Protein AF-0000000079808741 (afdb_homodimer)

InterPro domains:
  IPR001398 Macrophage migration inhibitory factor [PF01187] (2-106)
  IPR001398 Macrophage migration inhibitory factor [PTHR11954] (1-107)
  IPR014347 Tautomerase/MIF superfamily [G3DSA:3.30.429.10] (1-108)
  IPR014347 Tautomerase/MIF superfamily [SSF55331] (1-107)

Structure (mmCIF, N/CA/C/O backbone):
data_AF-0000000079808741-model_v1
#
loop_
_entity.id
_entity.type
_entity.pdbx_description
1 polymer 'D-dopachrome decarboxylase'
#
loop_
_atom_site.group_PDB
_atom_site.id
_atom_site.type_symbol
_atom_site.label_atom_id
_atom_site.label_alt_id
_atom_site.label_comp_id
_atom_site.label_asym_id
_atom_site.label_entity_id
_atom_site.label_seq_id
_atom_site.pdbx_PDB_ins_code
_atom_site.Cartn_x
_atom_site.Cartn_y
_atom_site.Cartn_z
_atom_site.occupancy
_atom_site.B_iso_or_equiv
_atom_site.auth_seq_id
_atom_site.auth_comp_id
_atom_site.auth_asym_id
_atom_site.auth_atom_id
_atom_site.pdbx_PDB_model_num
ATOM 1 N N . MET A 1 1 ? 5.746 8.648 17.047 1 84.19 1 MET A N 1
ATOM 2 C CA . MET A 1 1 ? 6.355 7.723 16.094 1 84.19 1 MET A CA 1
ATOM 3 C C . MET A 1 1 ? 5.441 7.5 14.891 1 84.19 1 MET A C 1
ATOM 5 O O . MET A 1 1 ? 4.625 6.574 14.891 1 84.19 1 MET A O 1
ATOM 9 N N . PRO A 1 2 ? 5.746 8.562 13.938 1 96.75 2 PRO A N 1
ATOM 10 C CA . PRO A 1 2 ? 5.059 8.219 12.688 1 96.75 2 PRO A CA 1
ATOM 11 C C . PRO A 1 2 ? 5.945 7.438 11.719 1 96.75 2 PRO A C 1
ATOM 13 O O . PRO A 1 2 ? 7.137 7.727 11.602 1 96.75 2 PRO A O 1
ATOM 16 N N . LEU A 1 3 ? 5.395 6.352 11.156 1 97.81 3 LEU A N 1
ATOM 17 C CA . LEU A 1 3 ? 6.016 5.59 10.078 1 97.81 3 LEU A CA 1
ATOM 18 C C . LEU A 1 3 ? 5.312 5.844 8.75 1 97.81 3 LEU A C 1
ATOM 20 O O . LEU A 1 3 ? 4.082 5.824 8.68 1 97.81 3 LEU A O 1
ATOM 24 N N . CYS A 1 4 ? 6.129 6.156 7.742 1 98.56 4 CYS A N 1
ATOM 25 C CA . CYS A 1 4 ? 5.527 6.383 6.434 1 98.56 4 CYS A CA 1
ATOM 26 C C . CYS A 1 4 ? 6.277 5.617 5.352 1 98.56 4 CYS A C 1
ATOM 28 O O . CYS A 1 4 ? 7.492 5.758 5.215 1 98.56 4 CYS A O 1
ATOM 30 N N . GLN A 1 5 ? 5.559 4.855 4.652 1 98.69 5 GLN A N 1
ATOM 31 C CA . GLN A 1 5 ? 6.035 4.285 3.398 1 98.69 5 GLN A CA 1
ATOM 32 C C . GLN A 1 5 ? 5.441 5.016 2.197 1 98.69 5 GLN A C 1
ATOM 34 O O . GLN A 1 5 ? 4.219 5.094 2.057 1 98.69 5 GLN A O 1
ATOM 39 N N . LEU A 1 6 ? 6.266 5.531 1.394 1 98.75 6 LEU A N 1
ATOM 40 C CA . LEU A 1 6 ? 5.855 6.215 0.173 1 98.75 6 LEU A CA 1
ATOM 41 C C . LEU A 1 6 ? 6.254 5.414 -1.062 1 98.75 6 LEU A C 1
ATOM 43 O O . LEU A 1 6 ? 7.426 5.406 -1.451 1 98.75 6 LEU A O 1
ATOM 47 N N . TYR A 1 7 ? 5.246 4.809 -1.672 1 98.62 7 TYR A N 1
ATOM 48 C CA . TYR A 1 7 ? 5.43 4.145 -2.957 1 98.62 7 TYR A CA 1
ATOM 49 C C . TYR A 1 7 ? 5.137 5.094 -4.109 1 98.62 7 TYR A C 1
ATOM 51 O O . TYR A 1 7 ? 4.109 5.777 -4.117 1 98.62 7 TYR A O 1
ATOM 59 N N . THR A 1 8 ? 6.043 5.117 -5.07 1 98.69 8 THR A N 1
ATOM 60 C CA . THR A 1 8 ? 5.77 5.953 -6.234 1 98.69 8 THR A CA 1
ATOM 61 C C . THR A 1 8 ? 6.27 5.285 -7.512 1 98.69 8 THR A C 1
ATOM 63 O O . THR A 1 8 ? 7.289 4.594 -7.496 1 98.69 8 THR A O 1
ATOM 66 N N . SER A 1 9 ? 5.559 5.512 -8.594 1 98 9 SER A N 1
ATOM 67 C CA . SER A 1 9 ? 5.961 4.957 -9.875 1 98 9 SER A CA 1
ATOM 68 C C . SER A 1 9 ? 7.078 5.773 -10.508 1 98 9 SER A C 1
ATOM 70 O O . SER A 1 9 ? 7.703 5.34 -11.484 1 98 9 SER A O 1
ATOM 72 N N . ARG A 1 10 ? 7.316 6.91 -9.977 1 97.69 10 ARG A N 1
ATOM 73 C CA . ARG A 1 10 ? 8.469 7.676 -10.438 1 97.69 10 ARG A CA 1
ATOM 74 C C . ARG A 1 10 ? 9.766 6.918 -10.188 1 97.69 10 ARG A C 1
ATOM 76 O O . ARG A 1 10 ? 9.945 6.309 -9.125 1 97.69 10 ARG A O 1
ATOM 83 N N . LYS A 1 11 ? 10.609 7.059 -11.195 1 97.38 11 LYS A N 1
ATOM 84 C CA . LYS A 1 11 ? 11.906 6.414 -11.047 1 97.38 11 LYS A CA 1
ATOM 85 C C . LYS A 1 11 ? 12.789 7.168 -10.062 1 97.38 11 LYS A C 1
ATOM 87 O O . LYS A 1 11 ? 12.602 8.367 -9.844 1 97.38 11 LYS A O 1
ATOM 92 N N . ASP A 1 12 ? 13.711 6.477 -9.492 1 97.44 12 ASP A N 1
ATOM 93 C CA . ASP A 1 12 ? 14.617 7.059 -8.508 1 97.44 12 ASP A CA 1
ATOM 94 C C . ASP A 1 12 ? 15.305 8.305 -9.062 1 97.44 12 ASP A C 1
ATOM 96 O O . ASP A 1 12 ? 15.43 9.312 -8.359 1 97.44 12 ASP A O 1
ATOM 100 N N . ALA A 1 13 ? 15.719 8.211 -10.281 1 97.44 13 ALA A N 1
ATOM 101 C CA . ALA A 1 13 ? 16.469 9.297 -10.914 1 97.44 13 ALA A CA 1
ATOM 102 C C . ALA A 1 13 ? 15.609 10.547 -11.062 1 97.44 13 ALA A C 1
ATOM 104 O O . ALA A 1 13 ? 16.125 11.641 -11.281 1 97.44 13 ALA A O 1
ATOM 105 N N . GLU A 1 14 ? 14.305 10.453 -10.977 1 97.44 14 GLU A N 1
ATOM 106 C CA . GLU A 1 14 ? 13.383 11.57 -11.141 1 97.44 14 GLU A CA 1
ATOM 107 C C . GLU A 1 14 ? 13.133 12.266 -9.805 1 97.44 14 GLU A C 1
ATOM 109 O O . GLU A 1 14 ? 12.516 13.336 -9.766 1 97.44 14 GLU A O 1
ATOM 114 N N . LEU A 1 15 ? 13.539 11.703 -8.742 1 97.81 15 LEU A N 1
ATOM 115 C CA . LEU A 1 15 ? 13.273 12.266 -7.418 1 97.81 15 LEU A CA 1
ATOM 116 C C . LEU A 1 15 ? 14.359 13.266 -7.031 1 97.81 15 LEU A C 1
ATOM 118 O O . LEU A 1 15 ? 15.547 13.039 -7.305 1 97.81 15 LEU A O 1
ATOM 122 N N . LYS A 1 16 ? 13.922 14.281 -6.445 1 97.19 16 LYS A N 1
ATOM 123 C CA . LYS A 1 16 ? 14.875 15.258 -5.922 1 97.19 16 LYS A CA 1
ATOM 124 C C . LYS A 1 16 ? 15.516 14.766 -4.625 1 97.19 16 LYS A C 1
ATOM 126 O O . LYS A 1 16 ? 14.82 14.242 -3.75 1 97.19 16 LYS A O 1
ATOM 131 N N . ASP A 1 17 ? 16.828 14.992 -4.578 1 97.44 17 ASP A N 1
ATOM 132 C CA . ASP A 1 17 ? 17.531 14.617 -3.359 1 97.44 17 ASP A CA 1
ATOM 133 C C . ASP A 1 17 ? 16.906 15.281 -2.135 1 97.44 17 ASP A C 1
ATOM 135 O O . ASP A 1 17 ? 16.547 16.453 -2.176 1 97.44 17 ASP A O 1
ATOM 139 N N . GLY A 1 18 ? 16.766 14.484 -1.037 1 98.19 18 GLY A N 1
ATOM 140 C CA . GLY A 1 18 ? 16.25 15.031 0.207 1 98.19 18 GLY A CA 1
ATOM 141 C C . GLY A 1 18 ? 14.75 14.883 0.344 1 98.19 18 GLY A C 1
ATOM 142 O O . GLY A 1 18 ? 14.164 15.336 1.327 1 98.19 18 GLY A O 1
ATOM 143 N N . ILE A 1 19 ? 14.133 14.234 -0.567 1 98.44 19 ILE A N 1
ATOM 144 C CA . ILE A 1 19 ? 12.688 14.078 -0.537 1 98.44 19 ILE A CA 1
ATOM 145 C C . ILE A 1 19 ? 12.266 13.398 0.762 1 98.44 19 ILE A C 1
ATOM 147 O O . ILE A 1 19 ? 11.234 13.734 1.343 1 98.44 19 ILE A O 1
ATOM 151 N N . GLU A 1 20 ? 13 12.43 1.23 1 98.25 20 GLU A N 1
ATOM 152 C CA . GLU A 1 20 ? 12.664 11.75 2.475 1 98.25 20 GLU A CA 1
ATOM 153 C C . GLU A 1 20 ? 12.57 12.734 3.637 1 98.25 20 GLU A C 1
ATOM 155 O O . GLU A 1 20 ? 11.617 12.688 4.422 1 98.25 20 GLU A O 1
ATOM 160 N N . LYS A 1 21 ? 13.539 13.602 3.656 1 98.5 21 LYS A N 1
ATOM 161 C CA . LYS A 1 21 ? 13.562 14.594 4.723 1 98.5 21 LYS A CA 1
ATOM 162 C C . LYS A 1 21 ? 12.398 15.57 4.586 1 98.5 21 LYS A C 1
ATOM 164 O O . LYS A 1 21 ? 11.719 15.875 5.566 1 98.5 21 LYS A O 1
ATOM 169 N N . ARG A 1 22 ? 12.156 16.016 3.432 1 98.56 22 ARG A N 1
ATOM 170 C CA . ARG A 1 22 ? 11.086 16.984 3.219 1 98.56 22 ARG A CA 1
ATOM 171 C C . ARG A 1 22 ? 9.727 16.359 3.512 1 98.56 22 ARG A C 1
ATOM 173 O O . ARG A 1 22 ? 8.859 17 4.117 1 98.56 22 ARG A O 1
ATOM 180 N N . MET A 1 23 ? 9.578 15.094 3.17 1 98.5 23 MET A N 1
ATOM 181 C CA . MET A 1 23 ? 8.344 14.398 3.514 1 98.5 23 MET A CA 1
ATOM 182 C C . MET A 1 23 ? 8.227 14.211 5.023 1 98.5 23 MET A C 1
ATOM 184 O O . MET A 1 23 ? 7.141 14.352 5.59 1 98.5 23 MET A O 1
ATOM 188 N N . ALA A 1 24 ? 9.328 13.945 5.625 1 98.62 24 ALA A N 1
ATOM 189 C CA . ALA A 1 24 ? 9.312 13.797 7.078 1 98.62 24 ALA A CA 1
ATOM 190 C C . ALA A 1 24 ? 8.922 15.102 7.766 1 98.62 24 ALA A C 1
ATOM 192 O O . ALA A 1 24 ? 8.141 15.102 8.711 1 98.62 24 ALA A O 1
ATOM 193 N N . GLU A 1 25 ? 9.453 16.141 7.293 1 98.56 25 GLU A N 1
ATOM 194 C CA . GLU A 1 25 ? 9.133 17.453 7.848 1 98.56 25 GLU A CA 1
ATOM 195 C C . GLU A 1 25 ? 7.652 17.766 7.684 1 98.56 25 GLU A C 1
ATOM 197 O O . GLU A 1 25 ? 7.023 18.297 8.602 1 98.56 25 GLU A O 1
ATOM 202 N N . THR A 1 26 ? 7.148 17.5 6.508 1 98.38 26 THR A N 1
ATOM 203 C CA . THR A 1 26 ? 5.727 17.703 6.262 1 98.38 26 THR A CA 1
ATOM 204 C C . THR A 1 26 ? 4.887 16.906 7.25 1 98.38 26 THR A C 1
ATOM 206 O O . THR A 1 26 ? 3.971 17.438 7.879 1 98.38 26 THR A O 1
ATOM 209 N N . LEU A 1 27 ? 5.207 15.617 7.43 1 98.56 27 LEU A N 1
ATOM 210 C CA . LEU A 1 27 ? 4.438 14.734 8.297 1 98.56 27 LEU A CA 1
ATOM 211 C C . LEU A 1 27 ? 4.539 15.172 9.75 1 98.56 27 LEU A C 1
ATOM 213 O O . LEU A 1 27 ? 3.549 15.141 10.484 1 98.56 27 LEU A O 1
ATOM 217 N N . ALA A 1 28 ? 5.703 15.57 10.141 1 98.31 28 ALA A N 1
ATOM 218 C CA . ALA A 1 28 ? 5.887 16.062 11.5 1 98.31 28 ALA A CA 1
ATOM 219 C C . ALA A 1 28 ? 4.988 17.266 11.773 1 98.31 28 ALA A C 1
ATOM 221 O O . ALA A 1 28 ? 4.297 17.312 12.797 1 98.31 28 ALA A O 1
ATOM 222 N N . ARG A 1 29 ? 5.004 18.156 10.875 1 98.25 29 ARG A N 1
ATOM 223 C CA . ARG A 1 29 ? 4.195 19.375 11.008 1 98.25 29 ARG A CA 1
ATOM 224 C C . ARG A 1 29 ? 2.709 19.031 11.016 1 98.25 29 ARG A C 1
ATOM 226 O O . ARG A 1 29 ? 1.97 19.5 11.891 1 98.25 29 ARG A O 1
ATOM 233 N N . VAL A 1 30 ? 2.229 18.266 10.109 1 98 30 VAL A N 1
ATOM 234 C CA . VAL A 1 30 ? 0.814 17.969 9.891 1 98 30 VAL A CA 1
ATOM 235 C C . VAL A 1 30 ? 0.264 17.172 11.07 1 98 30 VAL A C 1
ATOM 237 O O . VAL A 1 30 ? -0.85 17.422 11.539 1 98 30 VAL A O 1
ATOM 240 N N . LEU A 1 31 ? 1.067 16.25 11.602 1 97.56 31 LEU A N 1
ATOM 241 C CA . LEU A 1 31 ? 0.591 15.344 12.641 1 97.56 31 LEU A CA 1
ATOM 242 C C . LEU A 1 31 ? 0.895 15.906 14.031 1 97.56 31 LEU A C 1
ATOM 244 O O . LEU A 1 31 ? 0.456 15.344 15.039 1 97.56 31 LEU A O 1
ATOM 248 N N . GLY A 1 32 ? 1.696 16.922 14.016 1 97.12 32 GLY A N 1
ATOM 249 C CA . GLY A 1 32 ? 2.07 17.5 15.297 1 97.12 32 GLY A CA 1
ATOM 250 C C . GLY A 1 32 ? 3.018 16.609 16.094 1 97.12 32 GLY A C 1
ATOM 251 O O . GLY A 1 32 ? 2.83 16.422 17.297 1 97.12 32 GLY A O 1
ATOM 252 N N . LYS A 1 33 ? 3.918 15.977 15.445 1 96.5 33 LYS A N 1
ATOM 253 C CA . LYS A 1 33 ? 4.902 15.102 16.078 1 96.5 33 LYS A CA 1
ATOM 254 C C . LYS A 1 33 ? 6.32 15.633 15.883 1 96.5 33 LYS A C 1
ATOM 256 O O . LYS A 1 33 ? 6.59 16.328 14.906 1 96.5 33 LYS A O 1
ATOM 261 N N . PRO A 1 34 ? 7.27 15.312 16.859 1 97.19 34 PRO A N 1
ATOM 262 C CA . PRO A 1 34 ? 8.664 15.719 16.656 1 97.19 34 PRO A CA 1
ATOM 263 C C . PRO A 1 34 ? 9.289 15.078 15.422 1 97.19 34 PRO A C 1
ATOM 265 O O . PRO A 1 34 ? 9.062 13.891 15.156 1 97.19 34 PRO A O 1
ATOM 268 N N . LEU A 1 35 ? 10.055 15.891 14.688 1 98.31 35 LEU A N 1
ATOM 269 C CA . LEU A 1 35 ? 10.695 15.422 13.461 1 98.31 35 LEU A CA 1
ATOM 270 C C . LEU A 1 35 ? 11.586 14.211 13.75 1 98.31 35 LEU A C 1
ATOM 272 O O . LEU A 1 35 ? 11.648 13.281 12.945 1 98.31 35 LEU A O 1
ATOM 276 N N . GLU A 1 36 ? 12.109 14.156 14.945 1 97.62 36 GLU A N 1
ATOM 277 C CA . GLU A 1 36 ? 13.07 13.117 15.297 1 97.62 36 GLU A CA 1
ATOM 278 C C . GLU A 1 36 ? 12.383 11.766 15.461 1 97.62 36 GLU A C 1
ATOM 280 O O . GLU A 1 36 ? 13.047 10.727 15.492 1 97.62 36 GLU A O 1
ATOM 285 N N . ARG A 1 37 ? 11.117 11.758 15.531 1 96.06 37 ARG A N 1
ATOM 286 C CA . ARG A 1 37 ? 10.383 10.523 15.766 1 96.06 37 ARG A CA 1
ATOM 287 C C . ARG A 1 37 ? 9.781 9.984 14.469 1 96.06 37 ARG A C 1
ATOM 289 O O . ARG A 1 37 ? 9.164 8.922 14.453 1 96.06 37 ARG A O 1
ATOM 296 N N . VAL A 1 38 ? 9.984 10.719 13.367 1 98.06 38 VAL A N 1
ATOM 297 C CA . VAL A 1 38 ? 9.359 10.352 12.109 1 98.06 38 VAL A CA 1
ATOM 298 C C . VAL A 1 38 ? 10.312 9.469 11.297 1 98.06 38 VAL A C 1
ATOM 300 O O . VAL A 1 38 ? 11.5 9.773 11.18 1 98.06 38 VAL A O 1
ATOM 303 N N . THR A 1 39 ? 9.844 8.398 10.812 1 98.38 39 THR A N 1
ATOM 304 C CA . THR A 1 39 ? 10.562 7.547 9.875 1 98.38 39 THR A CA 1
ATOM 305 C C . THR A 1 39 ? 9.859 7.52 8.516 1 98.38 39 THR A C 1
ATOM 307 O O . THR A 1 39 ? 8.648 7.289 8.445 1 98.38 39 THR A O 1
ATOM 310 N N . VAL A 1 40 ? 10.641 7.793 7.418 1 98.62 40 VAL A N 1
ATOM 311 C CA . VAL A 1 40 ? 10.086 7.773 6.07 1 98.62 40 VAL A CA 1
ATOM 312 C C . VAL A 1 40 ? 10.898 6.832 5.184 1 98.62 40 VAL A C 1
ATOM 314 O O . VAL A 1 40 ? 12.125 6.93 5.133 1 98.62 40 VAL A O 1
ATOM 317 N N . ALA A 1 41 ? 10.258 5.91 4.582 1 98.5 41 ALA A N 1
ATOM 318 C CA . ALA A 1 41 ? 10.836 5.062 3.539 1 98.5 41 ALA A CA 1
ATOM 319 C C . ALA A 1 41 ? 10.242 5.398 2.172 1 98.5 41 ALA A C 1
ATOM 321 O O . ALA A 1 41 ? 9.031 5.324 1.979 1 98.5 41 ALA A O 1
ATOM 322 N N . VAL A 1 42 ? 11.094 5.789 1.266 1 98.44 42 VAL A N 1
ATOM 323 C CA . VAL A 1 42 ? 10.656 6.082 -0.096 1 98.44 42 VAL A CA 1
ATOM 324 C C . VAL A 1 42 ? 11.016 4.918 -1.015 1 98.44 42 VAL A C 1
ATOM 326 O O . VAL A 1 42 ? 12.156 4.438 -1.008 1 98.44 42 VAL A O 1
ATOM 329 N N . LEU A 1 43 ? 10.023 4.41 -1.757 1 98.31 43 LEU A N 1
ATOM 330 C CA . LEU A 1 43 ? 10.18 3.287 -2.672 1 98.31 43 LEU A CA 1
ATOM 331 C C . LEU A 1 43 ? 9.859 3.703 -4.105 1 98.31 43 LEU A C 1
ATOM 333 O O . LEU A 1 43 ? 8.742 3.51 -4.578 1 98.31 43 LEU A O 1
ATOM 337 N N . PRO A 1 44 ? 10.852 4.184 -4.828 1 97.75 44 PRO A N 1
ATOM 338 C CA . PRO A 1 44 ? 10.625 4.633 -6.203 1 97.75 44 PRO A CA 1
ATOM 339 C C . PRO A 1 44 ? 10.539 3.473 -7.195 1 97.75 44 PRO A C 1
ATOM 341 O O . PRO A 1 44 ? 10.898 2.342 -6.863 1 97.75 44 PRO A O 1
ATOM 344 N N . GLY A 1 45 ? 10.016 3.699 -8.305 1 96.31 45 GLY A N 1
ATOM 345 C CA . GLY A 1 45 ? 9.961 2.725 -9.383 1 96.31 45 GLY A CA 1
ATOM 346 C C . GLY A 1 45 ? 8.961 1.614 -9.133 1 96.31 45 GLY A C 1
ATOM 347 O O . GLY A 1 45 ? 8.969 0.595 -9.82 1 96.31 45 GLY A O 1
ATOM 348 N N . THR A 1 46 ? 8.203 1.825 -8.156 1 96.94 46 THR A N 1
ATOM 349 C CA . THR A 1 46 ? 7.145 0.862 -7.883 1 96.94 46 THR A CA 1
ATOM 350 C C . THR A 1 46 ? 6.137 0.826 -9.031 1 96.94 46 THR A C 1
ATOM 352 O O . THR A 1 46 ? 5.754 1.871 -9.562 1 96.94 46 THR A O 1
ATOM 355 N N . ARG A 1 47 ? 5.734 -0.348 -9.492 1 97.25 47 ARG A N 1
ATOM 356 C CA . ARG A 1 47 ? 4.66 -0.461 -10.469 1 97.25 47 ARG A CA 1
ATOM 357 C C . ARG A 1 47 ? 3.299 -0.238 -9.82 1 97.25 47 ARG A C 1
ATOM 359 O O . ARG A 1 47 ? 2.877 -1.021 -8.969 1 97.25 47 ARG A O 1
ATOM 366 N N . LEU A 1 48 ? 2.66 0.798 -10.312 1 98.06 48 LEU A N 1
ATOM 367 C CA . LEU A 1 48 ? 1.42 1.197 -9.656 1 98.06 48 LEU A CA 1
ATOM 368 C C . LEU A 1 48 ? 0.283 1.312 -10.664 1 98.06 48 LEU A C 1
ATOM 370 O O . LEU A 1 48 ? 0.48 1.814 -11.773 1 98.06 48 LEU A O 1
ATOM 374 N N . PHE A 1 49 ? -0.834 0.807 -10.258 1 98.44 49 PHE A N 1
ATOM 375 C CA . PHE A 1 49 ? -2.102 1.02 -10.945 1 98.44 49 PHE A CA 1
ATOM 376 C C . PHE A 1 49 ? -3.076 1.788 -10.062 1 98.44 49 PHE A C 1
ATOM 378 O O . PHE A 1 49 ? -3.291 1.424 -8.906 1 98.44 49 PHE A O 1
ATOM 385 N N . ARG A 1 50 ? -3.615 2.793 -10.609 1 97.06 50 ARG A N 1
ATOM 386 C CA . ARG A 1 50 ? -4.57 3.613 -9.875 1 97.06 50 ARG A CA 1
ATOM 387 C C . ARG A 1 50 ? -5.512 4.348 -10.828 1 97.06 50 ARG A C 1
ATOM 389 O O . ARG A 1 50 ? -5.086 4.824 -11.883 1 97.06 50 ARG A O 1
ATOM 396 N N . LEU A 1 51 ? -6.703 4.484 -10.289 1 95.38 51 LEU A N 1
ATOM 397 C CA . LEU A 1 51 ? -7.723 5.234 -11.023 1 95.38 51 LEU A CA 1
ATOM 398 C C . LEU A 1 51 ? -7.816 4.758 -12.469 1 95.38 51 LEU A C 1
ATOM 400 O O . LEU A 1 51 ? -7.867 5.57 -13.391 1 95.38 51 LEU A O 1
ATOM 404 N N . GLY A 1 52 ? -7.703 3.475 -12.641 1 96 52 GLY A N 1
ATOM 405 C CA . GLY A 1 52 ? -7.965 2.842 -13.922 1 96 52 GLY A CA 1
ATOM 406 C C . GLY A 1 52 ? -6.797 2.938 -14.891 1 96 52 GLY A C 1
ATOM 407 O O . GLY A 1 52 ? -6.945 2.68 -16.078 1 96 52 GLY A O 1
ATOM 408 N N . SER A 1 53 ? -5.645 3.357 -14.414 1 96.88 53 SER A N 1
ATOM 409 C CA . SER A 1 53 ? -4.551 3.543 -15.359 1 96.88 53 SER A CA 1
ATOM 410 C C . SER A 1 53 ? -3.197 3.322 -14.695 1 96.88 53 SER A C 1
ATOM 412 O O . SER A 1 53 ? -3.111 3.209 -13.477 1 96.88 53 SER A O 1
ATOM 414 N N . LEU A 1 54 ? -2.215 3.287 -15.602 1 96.75 54 LEU A N 1
ATOM 415 C CA . LEU A 1 54 ? -0.833 3.094 -15.172 1 96.75 54 LEU A CA 1
ATOM 416 C C . LEU A 1 54 ? -0.067 4.414 -15.203 1 96.75 54 LEU A C 1
ATOM 418 O O . LEU A 1 54 ? 1.162 4.422 -15.102 1 96.75 54 LEU A O 1
ATOM 422 N N . ALA A 1 55 ? -0.805 5.551 -15.312 1 97.06 55 ALA A N 1
ATOM 423 C CA . ALA A 1 55 ? -0.164 6.863 -15.25 1 97.06 55 ALA A CA 1
ATOM 424 C C . ALA A 1 55 ? 0.562 7.059 -13.922 1 97.06 55 ALA A C 1
ATOM 426 O O . ALA A 1 55 ? 0.257 6.387 -12.938 1 97.06 55 ALA A O 1
ATOM 427 N N . PRO A 1 56 ? 1.531 7.926 -13.844 1 97.69 56 PRO A N 1
ATOM 428 C CA . PRO A 1 56 ? 2.285 8.141 -12.602 1 97.69 56 PRO A CA 1
ATOM 429 C C . PRO A 1 56 ? 1.38 8.352 -11.391 1 97.69 56 PRO A C 1
ATOM 431 O O . PRO A 1 56 ? 0.37 9.055 -11.484 1 97.69 56 PRO A O 1
ATOM 434 N N . SER A 1 57 ? 1.758 7.707 -10.352 1 98.38 57 SER A N 1
ATOM 435 C CA . SER A 1 57 ? 0.95 7.766 -9.141 1 98.38 57 SER A CA 1
ATOM 436 C C . SER A 1 57 ? 1.78 7.43 -7.906 1 98.38 57 SER A C 1
ATOM 438 O O . SER A 1 57 ? 2.965 7.109 -8.016 1 98.38 57 SER A O 1
ATOM 440 N N . ALA A 1 58 ? 1.101 7.637 -6.727 1 98.56 58 ALA A N 1
ATOM 441 C CA . ALA A 1 58 ? 1.765 7.352 -5.457 1 98.56 58 ALA A CA 1
ATOM 442 C C . ALA A 1 58 ? 0.785 6.762 -4.445 1 98.56 58 ALA A C 1
ATOM 444 O O . ALA A 1 58 ? -0.405 7.086 -4.461 1 98.56 58 ALA A O 1
ATOM 445 N N . LEU A 1 59 ? 1.275 5.879 -3.635 1 98.69 59 LEU A N 1
ATOM 446 C CA . LEU A 1 59 ? 0.602 5.332 -2.461 1 98.69 59 LEU A CA 1
ATOM 447 C C . LEU A 1 59 ? 1.398 5.621 -1.192 1 98.69 59 LEU A C 1
ATOM 449 O O . LEU A 1 59 ? 2.59 5.316 -1.12 1 98.69 59 LEU A O 1
ATOM 453 N N . LEU A 1 60 ? 0.756 6.27 -0.275 1 98.69 60 LEU A N 1
ATOM 454 C CA . LEU A 1 60 ? 1.354 6.461 1.041 1 98.69 60 LEU A CA 1
ATOM 455 C C . LEU A 1 60 ? 0.644 5.617 2.092 1 98.69 60 LEU A C 1
ATOM 457 O O . LEU A 1 60 ? -0.587 5.609 2.162 1 98.69 60 LEU A O 1
ATOM 461 N N . VAL A 1 61 ? 1.4 4.938 2.85 1 98.56 61 VAL A N 1
ATOM 462 C CA . VAL A 1 61 ? 0.912 4.281 4.059 1 98.56 61 VAL A CA 1
ATOM 463 C C . VAL A 1 61 ? 1.517 4.949 5.289 1 98.56 61 VAL A C 1
ATOM 465 O O . VAL A 1 61 ? 2.73 4.895 5.5 1 98.56 61 VAL A O 1
ATOM 468 N N . ILE A 1 62 ? 0.675 5.555 6.09 1 98.44 62 ILE A N 1
ATOM 469 C CA . ILE A 1 62 ? 1.133 6.316 7.246 1 98.44 62 ILE A CA 1
ATOM 470 C C . ILE A 1 62 ? 0.579 5.695 8.531 1 98.44 62 ILE A C 1
ATOM 472 O O . ILE A 1 62 ? -0.638 5.629 8.719 1 98.44 62 ILE A O 1
ATOM 476 N N . ALA A 1 63 ? 1.466 5.27 9.352 1 97.69 63 ALA A N 1
ATOM 477 C CA . ALA A 1 63 ? 1.104 4.648 10.625 1 97.69 63 ALA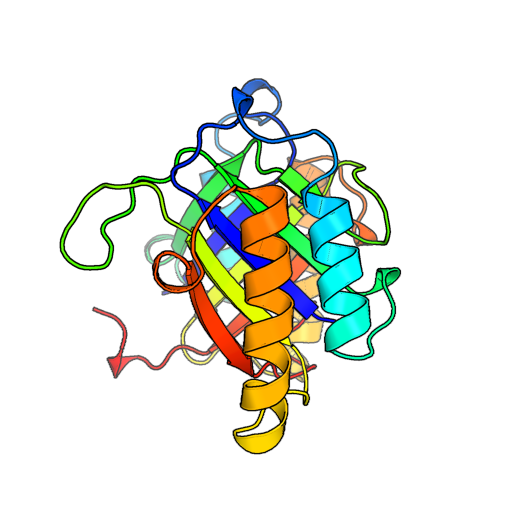 A CA 1
ATOM 478 C C . ALA A 1 63 ? 1.589 5.484 11.805 1 97.69 63 ALA A C 1
ATOM 480 O O . ALA A 1 63 ? 2.721 5.973 11.805 1 97.69 63 ALA A O 1
ATOM 481 N N . SER A 1 64 ? 0.76 5.668 12.75 1 96.12 64 SER A N 1
ATOM 482 C CA . SER A 1 64 ? 1.114 6.449 13.93 1 96.12 64 SER A CA 1
ATOM 483 C C . SER A 1 64 ? 0.233 6.082 15.117 1 96.12 64 SER A C 1
ATOM 485 O O . SER A 1 64 ? -0.788 5.41 14.961 1 96.12 64 SER A O 1
ATOM 487 N N . ILE A 1 65 ? 0.675 6.512 16.234 1 95.06 65 ILE A N 1
ATOM 488 C CA . ILE A 1 65 ? -0.043 6.207 17.469 1 95.06 65 ILE A CA 1
ATOM 489 C C . ILE A 1 65 ? -0.954 7.375 17.828 1 95.06 65 ILE A C 1
ATOM 491 O O . ILE A 1 65 ? -0.481 8.492 18.062 1 95.06 65 ILE A O 1
ATOM 495 N N . LYS A 1 66 ? -2.23 7.125 17.922 1 92.25 66 LYS A N 1
ATOM 496 C CA . LYS A 1 66 ? -3.273 7.949 18.516 1 92.25 66 LYS A CA 1
ATOM 497 C C . LYS A 1 66 ? -3.357 9.312 17.844 1 92.25 66 LYS A C 1
ATOM 499 O O . LYS A 1 66 ? -3.518 10.336 18.516 1 92.25 66 LYS A O 1
ATOM 504 N N . VAL A 1 67 ? -3.258 9.367 16.578 1 94.38 67 VAL A N 1
ATOM 505 C CA . VAL A 1 67 ? -3.34 10.688 15.961 1 94.38 67 VAL A CA 1
ATOM 506 C C . VAL A 1 67 ? -4.375 10.672 14.836 1 94.38 67 VAL A C 1
ATOM 508 O O . VAL A 1 67 ? -4.699 11.719 14.266 1 94.38 67 VAL A O 1
ATOM 511 N N . PHE A 1 68 ? -4.926 9.555 14.477 1 96.62 68 PHE A N 1
ATOM 512 C CA . PHE A 1 68 ? -5.832 9.5 13.336 1 96.62 68 PHE A CA 1
ATOM 513 C C . PHE A 1 68 ? -7.273 9.344 13.789 1 96.62 68 PHE A C 1
ATOM 515 O O . PHE A 1 68 ? -7.555 8.594 14.727 1 96.62 68 PHE A O 1
ATOM 522 N N . ASP A 1 69 ? -8.086 10.008 13.266 1 95.88 69 ASP A N 1
ATOM 523 C CA . ASP A 1 69 ? -9.531 9.867 13.328 1 95.88 69 ASP A CA 1
ATOM 524 C C . ASP A 1 69 ? -10.211 10.586 12.164 1 95.88 69 ASP A C 1
ATOM 526 O O . ASP A 1 69 ? -9.539 11.211 11.344 1 95.88 69 ASP A O 1
ATOM 530 N N . ALA A 1 70 ? -11.523 10.469 12.07 1 94.5 70 ALA A N 1
ATOM 531 C CA . ALA A 1 70 ? -12.25 10.977 10.906 1 94.5 70 ALA A CA 1
ATOM 532 C C . ALA A 1 70 ? -12.023 12.477 10.727 1 94.5 70 ALA A C 1
ATOM 534 O O . ALA A 1 70 ? -11.742 12.938 9.625 1 94.5 70 ALA A O 1
ATOM 535 N N . GLN A 1 71 ? -12.188 13.195 11.812 1 96 71 GLN A N 1
ATOM 536 C CA . GLN A 1 71 ? -12.086 14.648 11.758 1 96 71 GLN A CA 1
ATOM 537 C C . GLN A 1 71 ? -10.664 15.094 11.422 1 96 71 GLN A C 1
ATOM 539 O O . GLN A 1 71 ? -10.461 15.867 10.484 1 96 71 GLN A O 1
ATOM 544 N N . ARG A 1 72 ? -9.703 14.617 12.078 1 96.62 72 ARG A N 1
ATOM 545 C CA . ARG A 1 72 ? -8.32 15.031 11.875 1 96.62 72 ARG A CA 1
ATOM 546 C C . ARG A 1 72 ? -7.809 14.57 10.516 1 96.62 72 ARG A C 1
ATOM 548 O O . ARG A 1 72 ? -7.117 15.32 9.82 1 96.62 72 ARG A O 1
ATOM 555 N N . ASN A 1 73 ? -8.117 13.391 10.117 1 96 73 ASN A N 1
ATOM 556 C CA . ASN A 1 73 ? -7.66 12.859 8.836 1 96 73 ASN A CA 1
ATOM 557 C C . ASN A 1 73 ? -8.094 13.742 7.672 1 96 73 ASN A C 1
ATOM 559 O O . ASN A 1 73 ? -7.336 13.938 6.715 1 96 73 ASN A O 1
ATOM 563 N N . ALA A 1 74 ? -9.281 14.273 7.793 1 95.69 74 ALA A N 1
ATOM 564 C CA . ALA A 1 74 ? -9.812 15.133 6.742 1 95.69 74 ALA A CA 1
ATOM 565 C C . ALA A 1 74 ? -8.977 16.406 6.602 1 95.69 74 ALA A C 1
ATOM 567 O O . ALA A 1 74 ? -8.945 17.016 5.531 1 95.69 74 ALA A O 1
ATOM 568 N N . THR A 1 75 ? -8.32 16.75 7.652 1 96.44 75 THR A N 1
ATOM 569 C CA . THR A 1 75 ? -7.469 17.938 7.609 1 96.44 75 THR A CA 1
ATOM 570 C C . THR A 1 75 ? -6.055 17.578 7.156 1 96.44 75 THR A C 1
ATOM 572 O O . THR A 1 75 ? -5.355 18.391 6.562 1 96.44 75 THR A O 1
ATOM 575 N N . TYR A 1 76 ? -5.613 16.375 7.434 1 98.06 76 TYR A N 1
ATOM 576 C CA . TYR A 1 76 ? -4.266 15.93 7.086 1 98.06 76 TYR A CA 1
ATOM 577 C C . TYR A 1 76 ? -4.133 15.727 5.582 1 98.06 76 TYR A C 1
ATOM 579 O O . TYR A 1 76 ? -3.131 16.125 4.98 1 98.06 76 TYR A O 1
ATOM 587 N N . THR A 1 77 ? -5.125 15.141 5.008 1 97.56 77 THR A N 1
ATOM 588 C CA . THR A 1 77 ? -5.074 14.602 3.654 1 97.56 77 THR A CA 1
ATOM 589 C C . THR A 1 77 ? -4.723 15.695 2.652 1 97.56 77 THR A C 1
ATOM 591 O O . THR A 1 77 ? -3.77 15.562 1.884 1 97.56 77 THR A O 1
ATOM 594 N N . PRO A 1 78 ? -5.469 16.859 2.689 1 97.56 78 PRO A N 1
ATOM 595 C CA . PRO A 1 78 ? -5.129 17.891 1.701 1 97.56 78 PRO A CA 1
ATOM 596 C C . PRO A 1 78 ? -3.689 18.375 1.835 1 97.56 78 PRO A C 1
ATOM 598 O O . PRO A 1 78 ? -3.02 18.625 0.827 1 97.56 78 PRO A O 1
ATOM 601 N N . ALA A 1 79 ? -3.223 18.516 3.008 1 97.69 79 ALA A N 1
ATOM 602 C CA . ALA A 1 79 ? -1.87 19.031 3.232 1 97.69 79 ALA A CA 1
ATOM 603 C C . ALA A 1 79 ? -0.824 18.031 2.732 1 97.69 79 ALA A C 1
ATOM 605 O O . ALA A 1 79 ? 0.169 18.422 2.115 1 97.69 79 ALA A O 1
ATOM 606 N N . ILE A 1 80 ? -1.049 16.766 2.984 1 98.25 80 ILE A N 1
ATOM 607 C CA . ILE A 1 80 ? -0.106 15.742 2.564 1 98.25 80 ILE A CA 1
ATOM 608 C C . ILE A 1 80 ? -0.132 15.609 1.044 1 98.25 80 ILE A C 1
ATOM 610 O O . ILE A 1 80 ? 0.918 15.5 0.406 1 98.25 80 ILE A O 1
ATOM 614 N N . LYS A 1 81 ? -1.281 15.664 0.475 1 98 81 LYS A N 1
ATOM 615 C CA . LYS A 1 81 ? -1.382 15.562 -0.978 1 98 81 LYS A CA 1
ATOM 616 C C . LYS A 1 81 ? -0.72 16.75 -1.661 1 98 81 LYS A C 1
ATOM 618 O O . LYS A 1 81 ? -0.13 16.609 -2.734 1 98 81 LYS A O 1
ATOM 623 N N . GLU A 1 82 ? -0.864 17.875 -1.062 1 98.06 82 GLU A N 1
ATOM 624 C CA . GLU A 1 82 ? -0.16 19.047 -1.59 1 98.06 82 GLU A CA 1
ATOM 625 C C . GLU A 1 82 ? 1.35 18.828 -1.593 1 98.06 82 GLU A C 1
ATOM 627 O O . GLU A 1 82 ? 2.031 19.172 -2.559 1 98.06 82 GLU A O 1
ATOM 632 N N . ALA A 1 83 ? 1.854 18.297 -0.536 1 98 83 ALA A N 1
ATOM 633 C CA . ALA A 1 83 ? 3.285 18.016 -0.452 1 98 83 ALA A CA 1
ATOM 634 C C . ALA A 1 83 ? 3.707 17.016 -1.521 1 98 83 ALA A C 1
ATOM 636 O O . ALA A 1 83 ? 4.746 17.188 -2.166 1 98 83 ALA A O 1
ATOM 637 N N . VAL A 1 84 ? 2.945 15.953 -1.696 1 97.81 84 VAL A N 1
ATOM 638 C CA . VAL A 1 84 ? 3.248 14.938 -2.695 1 97.81 84 VAL A CA 1
ATOM 639 C C . VAL A 1 84 ? 3.24 15.562 -4.09 1 97.81 84 VAL A C 1
ATOM 641 O O . VAL A 1 84 ? 4.098 15.258 -4.918 1 97.81 84 VAL A O 1
ATOM 644 N N . GLN A 1 85 ? 2.266 16.422 -4.336 1 97.88 85 GLN A N 1
ATOM 645 C CA . GLN A 1 85 ? 2.209 17.109 -5.613 1 97.88 85 GLN A CA 1
ATOM 646 C C . GLN A 1 85 ? 3.48 17.922 -5.855 1 97.88 85 GLN A C 1
ATOM 648 O O . GLN A 1 85 ? 4.047 17.891 -6.949 1 97.88 85 GLN A O 1
ATOM 653 N N . LYS A 1 86 ? 3.848 18.625 -4.867 1 97.56 86 LYS A N 1
ATOM 654 C CA . LYS A 1 86 ? 5.047 19.453 -4.965 1 97.56 86 LYS A CA 1
ATOM 655 C C . LYS A 1 86 ? 6.285 18.594 -5.211 1 97.56 86 LYS A C 1
ATOM 657 O O . LYS A 1 86 ? 7.129 18.938 -6.043 1 97.56 86 LYS A O 1
ATOM 662 N N . GLU A 1 87 ? 6.387 17.469 -4.543 1 97.94 87 GLU A N 1
ATOM 663 C CA . GLU A 1 87 ? 7.602 16.656 -4.566 1 97.94 87 GLU A CA 1
ATOM 664 C C . GLU A 1 87 ? 7.645 15.766 -5.805 1 97.94 87 GLU A C 1
ATOM 666 O O . GLU A 1 87 ? 8.719 15.492 -6.34 1 97.94 87 GLU A O 1
ATOM 671 N N . LEU A 1 88 ? 6.473 15.32 -6.246 1 97.94 88 LEU A N 1
ATOM 672 C CA . LEU A 1 88 ? 6.445 14.281 -7.27 1 97.94 88 LEU A CA 1
ATOM 673 C C . LEU A 1 88 ? 5.742 14.781 -8.523 1 97.94 88 LEU A C 1
ATOM 675 O O . LEU A 1 88 ? 5.664 14.055 -9.523 1 97.94 88 LEU A O 1
ATOM 679 N N . ASP A 1 89 ? 5.227 15.977 -8.484 1 96.94 89 ASP A N 1
ATOM 680 C CA . ASP A 1 89 ? 4.504 16.547 -9.609 1 96.94 89 ASP A CA 1
ATOM 681 C C . ASP A 1 89 ? 3.352 15.648 -10.047 1 96.94 89 ASP A C 1
ATOM 683 O O . ASP A 1 89 ? 3.246 15.289 -11.219 1 96.94 89 ASP A O 1
ATOM 687 N N . LEU A 1 90 ? 2.5 15.289 -9.109 1 96.38 90 LEU A N 1
ATOM 688 C CA . LEU A 1 90 ? 1.312 14.469 -9.312 1 96.38 90 LEU A CA 1
ATOM 689 C C . LEU A 1 90 ? 0.057 15.211 -8.859 1 96.38 90 LEU A C 1
ATOM 691 O O . LEU A 1 90 ? 0.061 15.859 -7.809 1 96.38 90 LEU A O 1
ATOM 695 N N . PRO A 1 91 ? -0.932 15.141 -9.711 1 95.81 91 PRO A N 1
ATOM 696 C CA . PRO A 1 91 ? -2.186 15.656 -9.148 1 95.81 91 PRO A CA 1
ATOM 697 C C . PRO A 1 91 ? -2.652 14.867 -7.93 1 95.81 91 PRO A C 1
ATOM 699 O O . PRO A 1 91 ? -2.289 13.695 -7.77 1 95.81 91 PRO A O 1
ATOM 702 N N . GLY A 1 92 ? -3.49 15.492 -7.074 1 95.81 92 GLY A N 1
ATOM 703 C CA . GLY A 1 92 ? -3.938 14.898 -5.828 1 95.81 92 GLY A CA 1
ATOM 704 C C . GLY A 1 92 ? -4.66 13.578 -6.023 1 95.81 92 GLY A C 1
ATOM 705 O O . GLY A 1 92 ? -4.555 12.672 -5.191 1 95.81 92 GLY A O 1
ATOM 706 N N . GLU A 1 93 ? -5.328 13.461 -7.141 1 95.62 93 GLU A N 1
ATOM 707 C CA . GLU A 1 93 ? -6.133 12.266 -7.379 1 95.62 93 GLU A CA 1
A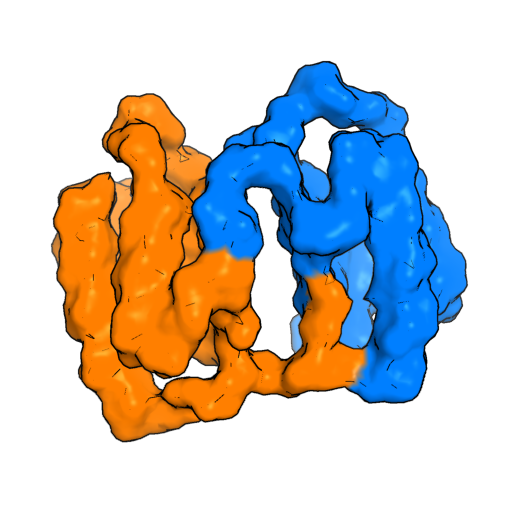TOM 708 C C . GLU A 1 93 ? -5.254 11.062 -7.688 1 95.62 93 GLU A C 1
ATOM 710 O O . GLU A 1 93 ? -5.703 9.914 -7.59 1 95.62 93 GLU A O 1
ATOM 715 N N . ARG A 1 94 ? -4.023 11.312 -8.062 1 97.12 94 ARG A N 1
ATOM 716 C CA . ARG A 1 94 ? -3.098 10.234 -8.391 1 97.12 94 ARG A CA 1
ATOM 717 C C . ARG A 1 94 ? -2.33 9.781 -7.156 1 97.12 94 ARG A C 1
ATOM 719 O O . ARG A 1 94 ? -1.447 8.922 -7.246 1 97.12 94 ARG A O 1
ATOM 726 N N . CYS A 1 95 ? -2.689 10.312 -6.035 1 98.06 95 CYS A N 1
ATOM 727 C CA . CYS A 1 95 ? -2.119 9.922 -4.754 1 98.06 95 CYS A CA 1
ATOM 728 C C . CYS A 1 95 ? -3.189 9.344 -3.832 1 98.06 95 CYS A C 1
ATOM 730 O O . CYS A 1 95 ? -4.25 9.945 -3.658 1 98.06 95 CYS A O 1
ATOM 732 N N . VAL A 1 96 ? -2.887 8.195 -3.314 1 98.06 96 VAL A N 1
ATOM 733 C CA . VAL A 1 96 ? -3.754 7.609 -2.297 1 98.06 96 VAL A CA 1
ATOM 734 C C . VAL A 1 96 ? -2.99 7.473 -0.982 1 98.06 96 VAL A C 1
ATOM 736 O O . VAL A 1 96 ? -1.803 7.141 -0.978 1 98.06 96 VAL A O 1
ATOM 739 N N . ILE A 1 97 ? -3.744 7.746 0.093 1 98.25 97 ILE A N 1
ATOM 740 C CA . ILE A 1 97 ? -3.133 7.695 1.417 1 98.25 97 ILE A CA 1
ATOM 741 C C . ILE A 1 97 ? -3.918 6.738 2.311 1 98.25 97 ILE A C 1
ATOM 743 O O . ILE A 1 97 ? -5.141 6.844 2.422 1 98.25 97 ILE A O 1
ATOM 747 N N . GLN A 1 98 ? -3.227 5.844 2.902 1 98.19 98 GLN A N 1
ATOM 748 C CA . GLN A 1 98 ? -3.777 5 3.957 1 98.19 98 GLN A CA 1
ATOM 749 C C . GLN A 1 98 ? -3.24 5.406 5.324 1 98.19 98 GLN A C 1
ATOM 751 O O . GLN A 1 98 ? -2.025 5.484 5.523 1 98.19 98 GLN A O 1
ATOM 756 N N . TYR A 1 99 ? -4.215 5.66 6.266 1 98 99 TYR A N 1
ATOM 757 C CA . TYR A 1 99 ? -3.852 5.91 7.656 1 98 99 TYR A CA 1
ATOM 758 C C . TYR A 1 99 ? -4.004 4.645 8.492 1 98 99 TYR A C 1
ATOM 760 O O . TYR A 1 99 ? -5.027 3.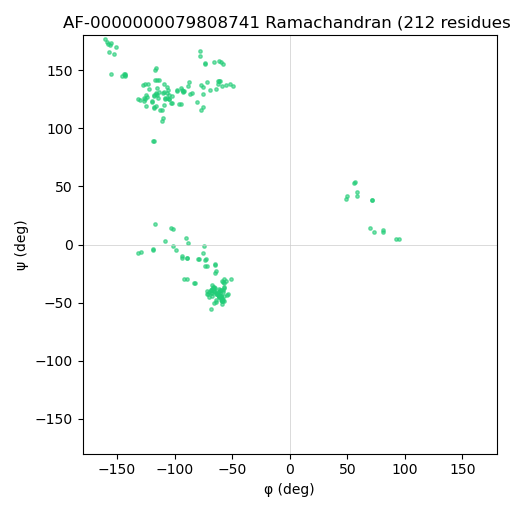963 8.422 1 98 99 TYR A O 1
ATOM 768 N N . VAL A 1 100 ? -2.992 4.375 9.281 1 96.56 100 VAL A N 1
ATOM 769 C CA . VAL A 1 100 ? -2.998 3.16 10.086 1 96.56 100 VAL A CA 1
ATOM 770 C C . VAL A 1 100 ? -2.785 3.516 11.555 1 96.56 100 VAL A C 1
ATOM 772 O O . VAL A 1 100 ? -1.732 4.043 11.93 1 96.56 100 VAL A O 1
ATOM 775 N N . ASP A 1 101 ? -3.779 3.17 12.367 1 94.94 101 ASP A N 1
ATOM 776 C CA . ASP A 1 101 ? -3.619 3.336 13.812 1 94.94 101 ASP A CA 1
ATOM 777 C C . ASP A 1 101 ? -2.717 2.246 14.391 1 94.94 101 ASP A C 1
ATOM 779 O O . ASP A 1 101 ? -2.963 1.057 14.188 1 94.94 101 ASP A O 1
ATOM 783 N N . LEU A 1 102 ? -1.765 2.734 15.141 1 92.88 102 LEU A N 1
ATOM 784 C CA . LEU A 1 102 ? -0.859 1.787 15.781 1 92.88 102 LEU A CA 1
ATOM 785 C C . LEU A 1 102 ? -1.102 1.738 17.281 1 92.88 102 LEU A C 1
ATOM 787 O O . LEU A 1 102 ? -1.396 2.764 17.906 1 92.88 102 LEU A O 1
ATOM 791 N N . ASP A 1 103 ? -1.078 0.577 17.812 1 92.19 103 ASP A N 1
ATOM 792 C CA . ASP A 1 103 ? -1.006 0.388 19.25 1 92.19 103 ASP A CA 1
ATOM 793 C C . ASP A 1 103 ? 0.427 0.546 19.766 1 92.19 103 ASP A C 1
ATOM 795 O O . ASP A 1 103 ? 1.342 -0.117 19.266 1 92.19 103 ASP A O 1
ATOM 799 N N . ALA A 1 104 ? 0.531 1.486 20.703 1 89.31 104 ALA A N 1
ATOM 800 C CA . ALA A 1 104 ? 1.862 1.799 21.219 1 89.31 104 ALA A CA 1
ATOM 801 C C . ALA A 1 104 ? 2.592 0.534 21.656 1 89.31 104 ALA A C 1
ATOM 803 O O . ALA A 1 104 ? 3.818 0.448 21.547 1 89.31 104 ALA A O 1
ATOM 804 N N . ASN A 1 105 ? 1.87 -0.516 22.109 1 93 105 ASN A N 1
ATOM 805 C CA . ASN A 1 105 ? 2.455 -1.755 22.609 1 93 105 ASN A CA 1
ATOM 806 C C . ASN A 1 105 ? 2.971 -2.631 21.469 1 93 105 ASN A C 1
ATOM 808 O O . ASN A 1 105 ? 3.646 -3.633 21.703 1 93 105 ASN A O 1
ATOM 812 N N . PHE A 1 106 ? 2.695 -2.238 20.344 1 88 106 PHE A N 1
ATOM 813 C CA . PHE A 1 106 ? 3.111 -3.045 19.203 1 88 106 PHE A CA 1
ATOM 814 C C . PHE A 1 106 ? 4.254 -2.373 18.453 1 88 106 PHE A C 1
ATOM 816 O O . PHE A 1 106 ? 4.582 -2.76 17.328 1 88 106 PHE A O 1
ATOM 823 N N . LEU A 1 107 ? 4.633 -1.266 19.062 1 86.25 107 LEU A N 1
ATOM 824 C CA . LEU A 1 107 ? 5.805 -0.591 18.516 1 86.25 107 LEU A CA 1
ATOM 825 C C . LEU A 1 107 ? 7.023 -0.814 19.406 1 86.25 107 LEU A C 1
ATOM 827 O O . LEU A 1 107 ? 6.914 -0.782 20.641 1 86.25 107 LEU A O 1
ATOM 831 N N . GLY A 1 108 ? 8.109 -1.306 18.891 1 82.12 108 GLY A N 1
ATOM 832 C CA . GLY A 1 108 ? 9.359 -1.452 19.609 1 82.12 108 GLY A CA 1
ATOM 833 C C . GLY A 1 108 ? 10.461 -0.548 19.078 1 82.12 108 GLY A C 1
ATOM 834 O O . GLY A 1 108 ? 10.359 -0.02 17.969 1 82.12 108 GLY A O 1
ATOM 835 N N . MET B 1 1 ? -12.797 1.021 -2.125 1 83.94 1 MET B N 1
ATOM 836 C CA . MET B 1 1 ? -11.391 1.362 -2.326 1 83.94 1 MET B CA 1
ATOM 837 C C . MET B 1 1 ? -10.477 0.257 -1.8 1 83.94 1 MET B C 1
ATOM 839 O O . MET B 1 1 ? -10.156 0.227 -0.612 1 83.94 1 MET B O 1
ATOM 843 N N . PRO B 1 2 ? -10.203 -0.767 -2.719 1 97.44 2 PRO B N 1
ATOM 844 C CA . PRO B 1 2 ? -9.227 -1.779 -2.316 1 97.44 2 PRO B CA 1
ATOM 845 C C . PRO B 1 2 ? -7.785 -1.354 -2.598 1 97.44 2 PRO B C 1
ATOM 847 O O . PRO B 1 2 ? -7.508 -0.747 -3.635 1 97.44 2 PRO B O 1
ATOM 850 N N . LEU B 1 3 ? -6.867 -1.447 -1.668 1 98.44 3 LEU B N 1
ATOM 851 C CA . LEU B 1 3 ? -5.426 -1.275 -1.823 1 98.44 3 LEU B CA 1
ATOM 852 C C . LEU B 1 3 ? -4.711 -2.621 -1.779 1 98.44 3 LEU B C 1
ATOM 854 O O . LEU B 1 3 ? -4.977 -3.441 -0.898 1 98.44 3 LEU B O 1
ATOM 858 N N . CYS B 1 4 ? -3.912 -2.811 -2.76 1 98.69 4 CYS B N 1
ATOM 859 C CA . CYS B 1 4 ? -3.168 -4.066 -2.775 1 98.69 4 CYS B CA 1
ATOM 860 C C . CYS B 1 4 ? -1.682 -3.816 -2.996 1 98.69 4 CYS B C 1
ATOM 862 O O . CYS B 1 4 ? -1.295 -3.145 -3.955 1 98.69 4 CYS B O 1
ATOM 864 N N . GLN B 1 5 ? -0.864 -4.273 -2.15 1 98.75 5 GLN B N 1
ATOM 865 C CA . GLN B 1 5 ? 0.575 -4.387 -2.361 1 98.75 5 GLN B CA 1
ATOM 866 C C . GLN B 1 5 ? 0.974 -5.824 -2.674 1 98.75 5 GLN B C 1
ATOM 868 O O . GLN B 1 5 ? 0.693 -6.734 -1.892 1 98.75 5 GLN B O 1
ATOM 873 N N . LEU B 1 6 ? 1.561 -6.051 -3.768 1 98.75 6 LEU B N 1
ATOM 874 C CA . LEU B 1 6 ? 2.039 -7.359 -4.199 1 98.75 6 LEU B CA 1
ATOM 875 C C . LEU B 1 6 ? 3.562 -7.41 -4.191 1 98.75 6 LEU B C 1
ATOM 877 O O . LEU B 1 6 ? 4.211 -6.824 -5.059 1 98.75 6 LEU B O 1
ATOM 881 N N . TYR B 1 7 ? 4.094 -8.133 -3.254 1 98.56 7 TYR B N 1
ATOM 882 C CA . TYR B 1 7 ? 5.523 -8.414 -3.205 1 98.56 7 TYR B CA 1
ATOM 883 C C . TYR B 1 7 ? 5.84 -9.742 -3.887 1 98.56 7 TYR B C 1
ATOM 885 O O . TYR B 1 7 ? 5.176 -10.75 -3.641 1 98.56 7 TYR B O 1
ATOM 893 N N . THR B 1 8 ? 6.871 -9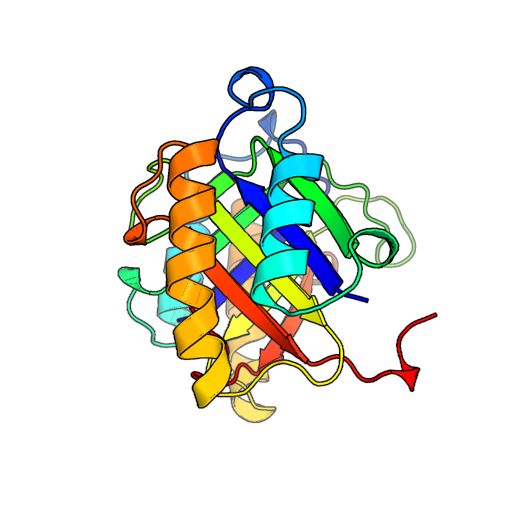.758 -4.723 1 98.56 8 THR B N 1
ATOM 894 C CA . THR B 1 8 ? 7.262 -11.023 -5.336 1 98.56 8 THR B CA 1
ATOM 895 C C . THR B 1 8 ? 8.781 -11.102 -5.484 1 98.56 8 THR B C 1
ATOM 897 O O . THR B 1 8 ? 9.445 -10.086 -5.699 1 98.56 8 THR B O 1
ATOM 900 N N . SER B 1 9 ? 9.32 -12.281 -5.367 1 98.38 9 SER B N 1
ATOM 901 C CA . SER B 1 9 ? 10.75 -12.492 -5.531 1 98.38 9 SER B CA 1
ATOM 902 C C . SER B 1 9 ? 11.141 -12.516 -7.008 1 98.38 9 SER B C 1
ATOM 904 O O . SER B 1 9 ? 12.328 -12.453 -7.344 1 98.38 9 SER B O 1
ATOM 906 N N . ARG B 1 10 ? 10.18 -12.602 -7.871 1 97.69 10 ARG B N 1
ATOM 907 C CA . ARG B 1 10 ? 10.477 -12.484 -9.297 1 97.69 10 ARG B CA 1
ATOM 908 C C . ARG B 1 10 ? 11.062 -11.117 -9.617 1 97.69 10 ARG B C 1
ATOM 910 O O . ARG B 1 10 ? 10.61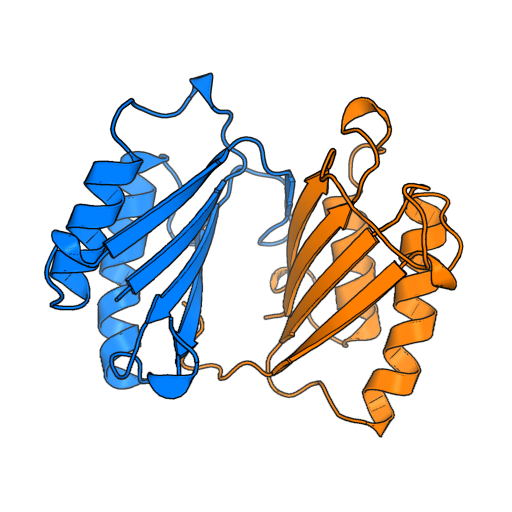7 -10.094 -9.086 1 97.69 10 ARG B O 1
ATOM 917 N N . LYS B 1 11 ? 12.016 -11.234 -10.508 1 97.31 11 LYS B N 1
ATOM 918 C CA . LYS B 1 11 ? 12.625 -9.969 -10.93 1 97.31 11 LYS B CA 1
ATOM 919 C C . LYS B 1 11 ? 11.68 -9.18 -11.836 1 97.31 11 LYS B C 1
ATOM 921 O O . LYS B 1 11 ? 10.82 -9.766 -12.5 1 97.31 11 LYS B O 1
ATOM 926 N N . ASP B 1 12 ? 11.852 -7.906 -11.891 1 97.38 12 ASP B N 1
ATOM 927 C CA . ASP B 1 12 ? 11.016 -7.012 -12.688 1 97.38 12 ASP B CA 1
ATOM 928 C C . ASP B 1 12 ? 10.961 -7.457 -14.148 1 97.38 12 ASP B C 1
ATOM 930 O O . ASP B 1 12 ? 9.898 -7.445 -14.766 1 97.38 12 ASP B O 1
ATOM 934 N N . ALA B 1 13 ? 12.094 -7.816 -14.633 1 96.56 13 ALA B N 1
ATOM 935 C CA . ALA B 1 13 ? 12.219 -8.188 -16.047 1 96.56 13 ALA B CA 1
ATOM 936 C C . ALA B 1 13 ? 11.414 -9.453 -16.344 1 96.56 13 ALA B C 1
ATOM 938 O O . ALA B 1 13 ? 11.133 -9.742 -17.516 1 96.56 13 ALA B O 1
ATOM 939 N N . GLU B 1 14 ? 11.039 -10.203 -15.312 1 97.12 14 GLU B N 1
ATOM 940 C CA . GLU B 1 14 ? 10.305 -11.453 -15.492 1 97.12 14 GLU B CA 1
ATOM 941 C C . GLU B 1 14 ? 8.797 -11.203 -15.508 1 97.12 14 GLU B C 1
ATOM 943 O O . GLU B 1 14 ? 8.016 -12.109 -15.828 1 97.12 14 GLU B O 1
ATOM 948 N N . LEU B 1 15 ? 8.391 -10.047 -15.141 1 97.5 15 LEU B N 1
ATOM 949 C CA . LEU B 1 15 ? 6.965 -9.742 -15.07 1 97.5 15 LEU B CA 1
ATOM 950 C C . LEU B 1 15 ? 6.449 -9.219 -16.406 1 97.5 15 LEU B C 1
ATOM 952 O O . LEU B 1 15 ? 7.117 -8.414 -17.062 1 97.5 15 LEU B O 1
ATOM 956 N N . LYS B 1 16 ? 5.336 -9.734 -16.734 1 96.56 16 LYS B N 1
ATOM 957 C CA . LYS B 1 16 ? 4.688 -9.234 -17.953 1 96.56 16 LYS B CA 1
ATOM 958 C C . LYS B 1 16 ? 4.129 -7.832 -17.734 1 96.56 16 LYS B C 1
ATOM 960 O O . LYS B 1 16 ? 3.574 -7.535 -16.672 1 96.56 16 LYS B O 1
ATOM 965 N N . ASP B 1 17 ? 4.32 -7.043 -18.797 1 96.12 17 ASP B N 1
ATOM 966 C CA . ASP B 1 17 ? 3.756 -5.699 -18.719 1 96.12 17 ASP B CA 1
ATOM 967 C C . ASP B 1 17 ? 2.246 -5.754 -1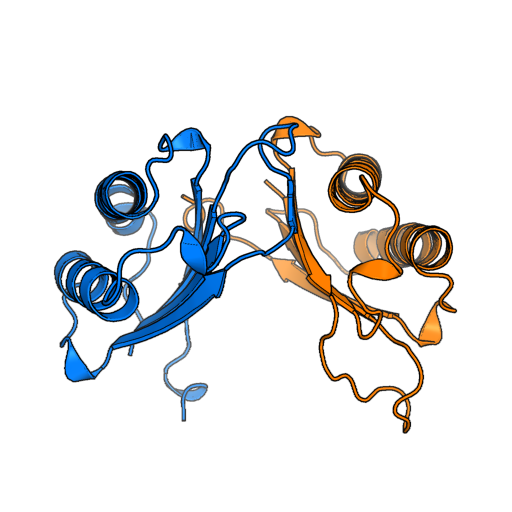8.5 1 96.12 17 ASP B C 1
ATOM 969 O O . ASP B 1 17 ? 1.552 -6.57 -19.109 1 96.12 17 ASP B O 1
ATOM 973 N N . GLY B 1 18 ? 1.782 -4.902 -17.594 1 97.12 18 GLY B N 1
ATOM 974 C CA . GLY B 1 18 ? 0.349 -4.816 -17.359 1 97.12 18 GLY B CA 1
ATOM 975 C C . GLY B 1 18 ? -0.119 -5.684 -16.203 1 97.12 18 GLY B C 1
ATOM 976 O O . GLY B 1 18 ? -1.314 -5.742 -15.914 1 97.12 18 GLY B O 1
ATOM 977 N N . ILE B 1 19 ? 0.764 -6.297 -15.516 1 98.19 19 ILE B N 1
ATOM 978 C CA . ILE B 1 19 ? 0.38 -7.18 -14.422 1 98.19 19 ILE B CA 1
ATOM 979 C C . ILE B 1 19 ? -0.396 -6.391 -13.367 1 98.19 19 ILE B C 1
ATOM 981 O O . ILE B 1 19 ? -1.353 -6.902 -12.781 1 98.19 19 ILE B O 1
ATOM 985 N N . GLU B 1 20 ? 0.011 -5.16 -13.086 1 97.81 20 GLU B N 1
ATOM 986 C CA . GLU B 1 20 ? -0.688 -4.348 -12.094 1 97.81 20 GLU B CA 1
ATOM 987 C C . GLU B 1 20 ? -2.16 -4.176 -12.461 1 97.81 20 GLU B C 1
ATOM 989 O O . GLU B 1 20 ? -3.037 -4.309 -11.609 1 97.81 20 GLU B O 1
ATOM 994 N N . LYS B 1 21 ? -2.375 -3.969 -13.75 1 97.94 21 LYS B N 1
ATOM 995 C CA . LYS B 1 21 ? -3.742 -3.805 -14.234 1 97.94 21 LYS B CA 1
ATOM 996 C C . LYS B 1 21 ? -4.512 -5.121 -14.156 1 97.94 21 LYS B C 1
ATOM 998 O O . LYS B 1 21 ? -5.648 -5.152 -13.688 1 97.94 21 LYS B O 1
ATOM 1003 N N . ARG B 1 22 ? -3.918 -6.125 -14.555 1 98.44 22 ARG B N 1
ATOM 1004 C CA . ARG B 1 22 ? -4.594 -7.418 -14.555 1 98.44 22 ARG B CA 1
ATOM 1005 C C . ARG B 1 22 ? -4.906 -7.871 -13.133 1 98.44 22 ARG B C 1
ATOM 1007 O O . ARG B 1 22 ? -5.988 -8.406 -12.867 1 98.44 22 ARG B O 1
ATOM 1014 N N . MET B 1 23 ? -3.996 -7.602 -12.219 1 98.44 23 MET B N 1
ATOM 1015 C CA . MET B 1 23 ? -4.277 -7.906 -10.82 1 98.44 23 MET B CA 1
ATOM 1016 C C . MET B 1 23 ? -5.406 -7.027 -10.289 1 98.44 23 MET B C 1
ATOM 1018 O O . MET B 1 23 ? -6.258 -7.492 -9.523 1 98.44 23 MET B O 1
ATOM 1022 N N . ALA B 1 24 ? -5.426 -5.801 -10.742 1 98.62 24 ALA B N 1
ATOM 1023 C CA . ALA B 1 24 ? -6.496 -4.898 -10.328 1 98.62 24 ALA B CA 1
ATOM 1024 C C . ALA B 1 24 ? -7.852 -5.383 -10.828 1 98.62 24 ALA B C 1
ATOM 1026 O O . ALA B 1 24 ? -8.844 -5.344 -10.102 1 98.62 24 ALA B O 1
ATOM 1027 N N . GLU B 1 25 ? -7.852 -5.832 -12.039 1 98.44 25 GLU B N 1
ATOM 1028 C CA . GLU B 1 25 ? -9.078 -6.359 -12.617 1 98.44 25 GLU B CA 1
ATOM 1029 C C . GLU B 1 25 ? -9.57 -7.586 -11.852 1 98.44 25 GLU B C 1
ATOM 1031 O O . GLU B 1 25 ? -10.773 -7.73 -11.609 1 98.44 25 GLU B O 1
ATOM 1036 N N . THR B 1 26 ? -8.672 -8.445 -11.516 1 98.31 26 THR B N 1
ATOM 1037 C CA . THR B 1 26 ? -9.016 -9.617 -10.727 1 98.31 26 THR B CA 1
ATOM 1038 C C . THR B 1 26 ? -9.625 -9.203 -9.383 1 98.31 26 THR B C 1
ATOM 1040 O O . THR B 1 26 ? -10.68 -9.711 -9 1 98.31 26 THR B O 1
ATOM 1043 N N . LEU B 1 27 ? -8.992 -8.281 -8.695 1 98.5 27 LEU B N 1
ATOM 1044 C CA . LEU B 1 27 ? -9.445 -7.852 -7.375 1 98.5 27 LEU B CA 1
ATOM 1045 C C . LEU B 1 27 ? -10.797 -7.152 -7.461 1 98.5 27 LEU B C 1
ATOM 1047 O O . LEU B 1 27 ? -11.664 -7.359 -6.613 1 98.5 27 LEU B O 1
ATOM 1051 N N . ALA B 1 28 ? -10.922 -6.359 -8.492 1 98.25 28 ALA B N 1
ATOM 1052 C CA . ALA B 1 28 ? -12.203 -5.691 -8.703 1 98.25 28 ALA B CA 1
ATOM 1053 C C . ALA B 1 28 ? -13.336 -6.707 -8.859 1 98.25 28 ALA B C 1
ATOM 1055 O O . ALA B 1 28 ? -14.383 -6.582 -8.219 1 98.25 28 ALA B O 1
ATOM 1056 N N . ARG B 1 29 ? -13.094 -7.652 -9.641 1 98 29 ARG B N 1
ATOM 1057 C CA . ARG B 1 29 ? -14.078 -8.695 -9.898 1 98 29 ARG B CA 1
ATOM 1058 C C . ARG B 1 29 ? -14.367 -9.5 -8.633 1 98 29 ARG B C 1
ATOM 1060 O O . ARG B 1 29 ? -15.531 -9.695 -8.266 1 98 29 ARG B O 1
ATOM 1067 N N . VAL B 1 30 ? -13.398 -9.93 -7.941 1 97.75 30 VAL B N 1
ATOM 1068 C CA . VAL B 1 30 ? -13.5 -10.836 -6.805 1 97.75 30 VAL B CA 1
ATOM 1069 C C . VAL B 1 30 ? -14.18 -10.125 -5.637 1 97.75 30 VAL B C 1
ATOM 1071 O O . VAL B 1 30 ? -15.023 -10.711 -4.949 1 97.75 30 VAL B O 1
ATOM 1074 N N . LEU B 1 31 ? -13.883 -8.883 -5.434 1 97.25 31 LEU B N 1
ATOM 1075 C CA . LEU B 1 31 ? -14.375 -8.148 -4.277 1 97.25 31 LEU B CA 1
ATOM 1076 C C . LEU B 1 31 ? -15.664 -7.406 -4.609 1 97.25 31 LEU B C 1
ATOM 1078 O O . LEU B 1 31 ? -16.297 -6.828 -3.725 1 97.25 31 LEU B O 1
ATOM 1082 N N . GLY B 1 32 ? -15.961 -7.391 -5.891 1 96.75 32 GLY B N 1
ATOM 1083 C CA . GLY B 1 32 ? -17.156 -6.684 -6.305 1 96.75 32 GLY B CA 1
ATOM 1084 C C . GLY B 1 32 ? -17.031 -5.176 -6.199 1 96.75 32 GLY B C 1
ATOM 1085 O O . GLY B 1 32 ? -17.938 -4.504 -5.699 1 96.75 32 GLY B O 1
ATOM 1086 N N . LYS B 1 33 ? -15.898 -4.637 -6.523 1 96.38 33 LYS B N 1
ATOM 1087 C CA . LYS B 1 33 ? -15.633 -3.203 -6.473 1 96.38 33 LYS B CA 1
ATOM 1088 C C . LYS B 1 33 ? -15.328 -2.65 -7.863 1 96.38 33 LYS B C 1
ATOM 1090 O O . LYS B 1 33 ? -14.844 -3.379 -8.734 1 96.38 33 LYS B O 1
ATOM 1095 N N . PRO B 1 34 ? -15.68 -1.309 -8.078 1 97.06 34 PRO B N 1
ATOM 1096 C CA . PRO B 1 34 ? -15.289 -0.71 -9.359 1 97.06 34 PRO B CA 1
ATOM 1097 C C . PRO B 1 34 ? -13.773 -0.704 -9.562 1 97.06 34 PRO B C 1
ATOM 1099 O O . PRO B 1 34 ? -13.016 -0.463 -8.625 1 97.06 34 PRO B O 1
ATOM 1102 N N . LEU B 1 35 ? -13.359 -0.987 -10.828 1 98 35 LEU B N 1
ATOM 1103 C CA . LEU B 1 35 ? -11.945 -1.047 -11.18 1 98 35 LEU B CA 1
ATOM 1104 C C . LEU B 1 35 ? -11.25 0.271 -10.859 1 98 35 LEU B C 1
ATOM 1106 O O . LEU B 1 35 ? -10.109 0.278 -10.391 1 98 35 LEU B O 1
ATOM 1110 N N . GLU B 1 36 ? -11.953 1.35 -10.977 1 96.5 36 GLU B N 1
ATOM 1111 C CA . GLU B 1 36 ? -11.367 2.674 -10.797 1 96.5 36 GLU B CA 1
ATOM 1112 C C . GLU B 1 36 ? -11.062 2.947 -9.328 1 96.5 36 GLU B C 1
ATOM 1114 O O . GLU B 1 36 ? -10.336 3.889 -9.008 1 96.5 36 GLU B O 1
ATOM 1119 N N . ARG B 1 37 ? -11.562 2.143 -8.453 1 95.88 37 ARG B N 1
ATOM 1120 C CA . ARG B 1 37 ? -11.367 2.344 -7.023 1 95.88 37 ARG B CA 1
ATOM 1121 C C . ARG B 1 37 ? -10.242 1.461 -6.496 1 95.88 37 ARG B C 1
ATOM 1123 O O . ARG B 1 37 ? -9.867 1.554 -5.324 1 95.88 37 ARG B O 1
ATOM 1130 N N . VAL B 1 38 ? -9.727 0.639 -7.367 1 98.19 38 VAL B N 1
ATOM 1131 C CA . VAL B 1 38 ? -8.688 -0.301 -6.945 1 98.19 38 VAL B CA 1
ATOM 1132 C C . VAL B 1 38 ? -7.309 0.315 -7.172 1 98.19 38 VAL B C 1
ATOM 1134 O O . VAL B 1 38 ? -7.055 0.915 -8.219 1 98.19 38 VAL B O 1
ATOM 1137 N N . THR B 1 39 ? -6.457 0.234 -6.18 1 98.62 39 THR B N 1
ATOM 1138 C CA . THR B 1 39 ? -5.047 0.583 -6.316 1 98.62 39 THR B CA 1
ATOM 1139 C C . THR B 1 39 ? -4.164 -0.639 -6.086 1 98.62 39 THR B C 1
ATOM 1141 O O . THR B 1 39 ? -4.348 -1.37 -5.113 1 98.62 39 THR B O 1
ATOM 1144 N N . VAL B 1 40 ? -3.221 -0.875 -7.008 1 98.81 40 VAL B N 1
ATOM 1145 C CA . VAL B 1 40 ? -2.303 -2.002 -6.887 1 98.81 40 VAL B CA 1
ATOM 1146 C C . VAL B 1 40 ? -0.862 -1.51 -7.004 1 98.81 40 VAL B C 1
ATOM 1148 O O . VAL B 1 40 ? -0.525 -0.768 -7.93 1 98.81 40 VAL B O 1
ATOM 1151 N N . ALA B 1 41 ? -0.073 -1.841 -6.039 1 98.75 41 ALA B N 1
ATOM 1152 C CA . ALA B 1 41 ? 1.375 -1.658 -6.09 1 98.75 41 ALA B CA 1
ATOM 1153 C C . ALA B 1 41 ? 2.092 -2.998 -6.223 1 98.75 41 ALA B C 1
ATOM 1155 O O . ALA B 1 41 ? 1.884 -3.904 -5.41 1 98.75 41 ALA B O 1
ATOM 1156 N N . VAL B 1 42 ? 2.938 -3.135 -7.25 1 98.69 42 VAL B N 1
ATOM 1157 C CA . VAL B 1 42 ? 3.73 -4.344 -7.438 1 98.69 42 VAL B CA 1
ATOM 1158 C C . VAL B 1 42 ? 5.195 -4.055 -7.125 1 98.69 42 VAL B C 1
ATOM 1160 O O . VAL B 1 42 ? 5.77 -3.092 -7.637 1 98.69 42 VAL B O 1
ATOM 1163 N N . LEU B 1 43 ? 5.773 -4.863 -6.23 1 98.25 43 LEU B N 1
ATOM 1164 C CA . LEU B 1 43 ? 7.156 -4.738 -5.781 1 98.25 43 LEU B CA 1
ATOM 1165 C C . LEU B 1 43 ? 7.957 -5.984 -6.141 1 98.25 43 LEU B C 1
ATOM 1167 O O . LEU B 1 43 ? 8.102 -6.895 -5.32 1 98.25 43 LEU B O 1
ATOM 1171 N N . PRO B 1 44 ? 8.531 -5.973 -7.305 1 97.88 44 PRO B N 1
ATOM 1172 C CA . PRO B 1 44 ? 9.328 -7.125 -7.738 1 97.88 44 PRO B CA 1
ATOM 1173 C C . PRO B 1 44 ? 10.711 -7.156 -7.094 1 97.88 44 PRO B C 1
ATOM 1175 O O . PRO B 1 44 ? 11.141 -6.168 -6.488 1 97.88 44 PRO B O 1
ATOM 1178 N N . GLY B 1 45 ? 11.367 -8.266 -7.199 1 97.38 45 GLY B N 1
ATOM 1179 C CA . GLY B 1 45 ? 12.727 -8.422 -6.711 1 97.38 45 GLY B CA 1
ATOM 1180 C C . GLY B 1 45 ? 12.828 -8.406 -5.199 1 97.38 45 GLY B C 1
ATOM 1181 O O . GLY B 1 45 ? 13.922 -8.273 -4.641 1 97.38 45 GLY B O 1
ATOM 1182 N N . THR B 1 46 ? 11.75 -8.539 -4.578 1 97.31 46 THR B N 1
ATOM 1183 C CA . THR B 1 46 ? 11.742 -8.633 -3.121 1 97.31 46 THR B CA 1
ATOM 1184 C C . THR B 1 46 ? 12.359 -9.945 -2.654 1 97.31 46 THR B C 1
ATOM 1186 O O . THR B 1 46 ? 12.078 -11.008 -3.219 1 97.31 46 THR B O 1
ATOM 1189 N N . ARG B 1 47 ? 13.258 -9.883 -1.66 1 97.06 47 ARG B N 1
ATOM 1190 C CA . ARG B 1 47 ? 13.789 -11.109 -1.072 1 97.06 47 ARG B CA 1
ATOM 1191 C C . ARG B 1 47 ? 12.789 -11.742 -0.12 1 97.06 47 ARG B C 1
ATOM 1193 O O . ARG B 1 47 ? 12.438 -11.156 0.908 1 97.06 47 ARG B O 1
ATOM 1200 N N . LEU B 1 48 ? 12.328 -12.969 -0.506 1 97.44 48 LEU B N 1
ATOM 1201 C CA . LEU B 1 48 ? 11.273 -13.625 0.257 1 97.44 48 LEU B CA 1
ATOM 1202 C C . LEU B 1 48 ? 11.703 -15.031 0.673 1 97.44 48 LEU B C 1
ATOM 1204 O O . LEU B 1 48 ? 12.391 -15.727 -0.081 1 97.44 48 LEU B O 1
ATOM 1208 N N . PHE B 1 49 ? 11.367 -15.344 1.918 1 98.19 49 PHE B N 1
ATOM 1209 C CA . PHE B 1 49 ? 11.484 -16.688 2.455 1 98.19 49 PHE B CA 1
ATOM 1210 C C . PHE B 1 49 ? 10.109 -17.25 2.814 1 98.19 49 PHE B C 1
ATOM 1212 O O . PHE B 1 49 ? 9.367 -16.641 3.586 1 98.19 49 PHE B O 1
ATOM 1219 N N . ARG B 1 50 ? 9.797 -18.344 2.152 1 96.62 50 ARG B N 1
ATOM 1220 C CA . ARG B 1 50 ? 8.492 -18.953 2.4 1 96.62 50 ARG B CA 1
ATOM 1221 C C . ARG B 1 50 ? 8.57 -20.469 2.301 1 96.62 50 ARG B C 1
ATOM 1223 O O . ARG B 1 50 ? 9.25 -21 1.422 1 96.62 50 ARG B O 1
ATOM 1230 N N . LEU B 1 51 ? 7.742 -21.078 3.189 1 95.88 51 LEU B N 1
ATOM 1231 C CA . LEU B 1 51 ? 7.605 -22.531 3.209 1 95.88 51 LEU B CA 1
ATOM 1232 C C . LEU B 1 51 ? 8.977 -23.219 3.244 1 95.88 51 LEU B C 1
ATOM 1234 O O . LEU B 1 51 ? 9.234 -24.141 2.479 1 95.88 51 LEU B O 1
ATOM 1238 N N . GLY B 1 52 ? 9.891 -22.656 4.062 1 96.94 52 GLY B N 1
ATOM 1239 C CA . GLY B 1 52 ? 11.164 -23.281 4.379 1 96.94 52 GLY B CA 1
ATOM 1240 C C . GLY B 1 52 ? 12.211 -23.078 3.297 1 96.94 52 GLY B C 1
ATOM 1241 O O . GLY B 1 52 ? 13.227 -23.781 3.273 1 96.94 52 GLY B O 1
ATOM 1242 N N . SER B 1 53 ? 11.992 -22.141 2.291 1 97.19 53 SER B N 1
ATOM 1243 C CA . SER B 1 53 ? 12.961 -22.016 1.203 1 97.19 53 SER B CA 1
ATOM 1244 C C . SER B 1 53 ? 12.914 -20.641 0.569 1 97.19 53 SER B C 1
ATOM 1246 O O . SER B 1 53 ? 12.031 -19.828 0.884 1 97.19 53 SER B O 1
ATOM 1248 N N . LEU B 1 54 ? 13.883 -20.422 -0.346 1 97.12 54 LEU B N 1
ATOM 1249 C CA . LEU B 1 54 ? 14 -19.172 -1.079 1 97.12 54 LEU B CA 1
ATOM 1250 C C . LEU B 1 54 ? 13.438 -19.312 -2.49 1 97.12 54 LEU B C 1
ATOM 1252 O O . LEU B 1 54 ? 13.656 -18.438 -3.338 1 97.12 54 LEU B O 1
ATOM 1256 N N . ALA B 1 55 ? 12.719 -20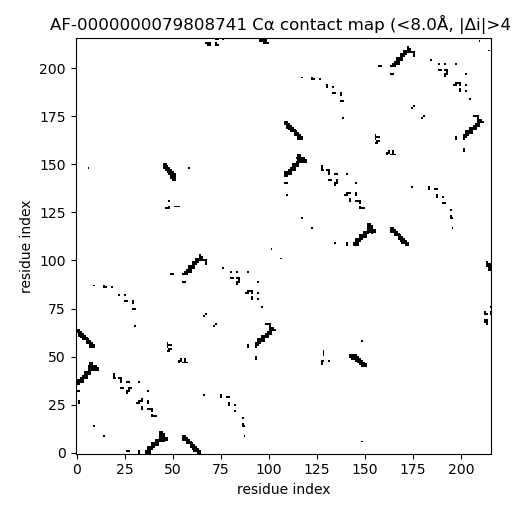.406 -2.701 1 97.12 55 ALA B N 1
ATOM 1257 C CA . ALA B 1 55 ? 12.062 -20.562 -4 1 97.12 55 ALA B CA 1
ATOM 1258 C C . ALA B 1 55 ? 11.125 -19.391 -4.281 1 97.12 55 ALA B C 1
ATOM 1260 O O . ALA B 1 55 ? 10.656 -18.719 -3.357 1 97.12 55 ALA B O 1
ATOM 1261 N N . PRO B 1 56 ? 10.844 -19.109 -5.473 1 97.75 56 PRO B N 1
ATOM 1262 C CA . PRO B 1 56 ? 9.984 -17.969 -5.816 1 97.75 56 PRO B CA 1
ATOM 1263 C C . PRO B 1 56 ? 8.664 -17.984 -5.055 1 97.75 56 PRO B C 1
ATOM 1265 O O . PRO B 1 56 ? 8.055 -19.047 -4.871 1 97.75 56 PRO B O 1
ATOM 1268 N N . SER B 1 57 ? 8.297 -16.844 -4.617 1 98.44 57 SER B N 1
ATOM 1269 C CA . SER B 1 57 ? 7.074 -16.719 -3.832 1 98.44 57 SER B CA 1
ATOM 1270 C C . SER B 1 57 ? 6.52 -15.297 -3.904 1 98.44 57 SER B C 1
ATOM 1272 O O . SER B 1 57 ? 7.129 -14.414 -4.512 1 98.44 57 SER B O 1
ATOM 1274 N N . ALA B 1 58 ? 5.293 -15.156 -3.34 1 98.56 58 ALA B N 1
ATOM 1275 C CA . ALA B 1 58 ? 4.629 -13.852 -3.342 1 98.56 58 ALA B CA 1
ATOM 1276 C C . ALA B 1 58 ? 3.855 -13.633 -2.045 1 98.56 58 ALA B C 1
ATOM 1278 O O . ALA B 1 58 ? 3.354 -14.586 -1.443 1 98.56 58 ALA B O 1
ATOM 1279 N N . LEU B 1 59 ? 3.846 -12.414 -1.631 1 98.75 59 LEU B N 1
ATOM 1280 C CA . LEU B 1 59 ? 3.02 -11.914 -0.538 1 98.75 59 LEU B CA 1
ATOM 1281 C C . LEU B 1 59 ? 2.08 -10.812 -1.026 1 98.75 59 LEU B C 1
ATOM 1283 O O . LEU B 1 59 ? 2.521 -9.844 -1.643 1 98.75 59 LEU B O 1
ATOM 1287 N N . LEU B 1 60 ? 0.805 -11.031 -0.801 1 98.56 60 LEU B N 1
ATOM 1288 C CA . LEU B 1 60 ? -0.174 -9.984 -1.071 1 98.56 60 LEU B CA 1
ATOM 1289 C C . LEU B 1 60 ? -0.755 -9.438 0.228 1 98.56 60 LEU B C 1
ATOM 1291 O O . LEU B 1 60 ? -1.148 -10.203 1.109 1 98.56 60 LEU B O 1
ATOM 1295 N N . VAL B 1 61 ? -0.738 -8.148 0.315 1 98.38 61 VAL B N 1
ATOM 1296 C CA . VAL B 1 61 ? -1.484 -7.449 1.355 1 98.38 61 VAL B CA 1
ATOM 1297 C C . VAL B 1 61 ? -2.65 -6.688 0.731 1 98.38 61 VAL B C 1
ATOM 1299 O O . VAL B 1 61 ? -2.445 -5.762 -0.057 1 98.38 61 VAL B O 1
ATOM 1302 N N . ILE B 1 62 ? -3.852 -7.066 1.068 1 98.38 62 ILE B N 1
ATOM 1303 C CA . ILE B 1 62 ? -5.051 -6.48 0.483 1 98.38 62 ILE B CA 1
ATOM 1304 C C . ILE B 1 62 ? -5.883 -5.805 1.574 1 98.38 62 ILE B C 1
ATOM 1306 O O . ILE B 1 62 ? -6.344 -6.465 2.508 1 98.38 62 ILE B O 1
ATOM 1310 N N . ALA B 1 63 ? -6.027 -4.543 1.441 1 97.94 63 ALA B N 1
ATOM 1311 C CA . ALA B 1 63 ? -6.812 -3.75 2.385 1 97.94 63 ALA B CA 1
ATOM 1312 C C . ALA B 1 63 ? -8.055 -3.176 1.715 1 97.94 63 ALA B C 1
ATOM 1314 O O . ALA B 1 63 ? -7.98 -2.623 0.616 1 97.94 63 ALA B O 1
ATOM 1315 N N . SER B 1 64 ? -9.188 -3.32 2.314 1 96.38 64 SER B N 1
ATOM 1316 C CA . SER B 1 64 ? -10.445 -2.832 1.755 1 96.38 64 SER B CA 1
ATOM 1317 C C . SER B 1 64 ? -11.453 -2.518 2.854 1 96.38 64 SER B C 1
ATOM 1319 O O . SER B 1 64 ? -11.281 -2.938 4 1 96.38 64 SER B O 1
ATOM 1321 N N . ILE B 1 65 ? -12.422 -1.773 2.395 1 95.31 65 ILE B N 1
ATOM 1322 C CA . ILE B 1 65 ? -13.445 -1.354 3.34 1 95.31 65 ILE B CA 1
ATOM 1323 C C . ILE B 1 65 ? -14.625 -2.33 3.291 1 95.31 65 ILE B C 1
ATOM 1325 O O . ILE B 1 65 ? -15.289 -2.461 2.26 1 95.31 65 ILE B O 1
ATOM 1329 N N . LYS B 1 66 ? -14.961 -2.963 4.375 1 92.31 66 LYS B N 1
ATOM 1330 C CA . LYS B 1 66 ? -16.172 -3.707 4.699 1 92.31 66 LYS B CA 1
ATOM 1331 C C . LYS B 1 66 ? -16.406 -4.848 3.709 1 92.31 66 LYS B C 1
ATOM 1333 O O . LYS B 1 66 ? -17.531 -5.066 3.256 1 92.31 66 LYS B O 1
ATOM 1338 N N . VAL B 1 67 ? -15.344 -5.574 3.432 1 93.75 67 VAL B N 1
ATOM 1339 C CA . VAL B 1 67 ? -15.602 -6.648 2.477 1 93.75 67 VAL B CA 1
ATOM 1340 C C . VAL B 1 67 ? -15.023 -7.961 3.004 1 93.75 67 VAL B C 1
ATOM 1342 O O . VAL B 1 67 ? -15.25 -9.023 2.426 1 93.75 67 VAL B O 1
ATOM 1345 N N . PHE B 1 68 ? -14.305 -7.934 4.051 1 95.75 68 PHE B N 1
ATOM 1346 C CA . PHE B 1 68 ? -13.625 -9.148 4.469 1 95.75 68 PHE B CA 1
ATOM 1347 C C . PHE B 1 68 ? -14.312 -9.766 5.684 1 95.75 68 PHE B C 1
ATOM 1349 O O . PHE B 1 68 ? -14.695 -9.055 6.613 1 95.75 68 PHE B O 1
ATOM 1356 N N . ASP B 1 69 ? -14.508 -10.938 5.625 1 95.38 69 ASP B N 1
ATOM 1357 C CA . ASP B 1 69 ? -14.891 -11.797 6.742 1 95.38 69 ASP B CA 1
ATOM 1358 C C . ASP B 1 69 ? -14.547 -13.258 6.449 1 95.38 69 ASP B C 1
ATOM 1360 O O . ASP B 1 69 ? -14.047 -13.578 5.371 1 95.38 69 ASP B O 1
ATOM 1364 N N . ALA B 1 70 ? -14.75 -14.156 7.457 1 93.62 70 ALA B N 1
ATOM 1365 C CA . ALA B 1 70 ? -14.297 -15.539 7.344 1 93.62 70 ALA B CA 1
ATOM 1366 C C . ALA B 1 70 ? -14.938 -16.234 6.145 1 93.62 70 ALA B C 1
ATOM 1368 O O . ALA B 1 70 ? -14.266 -16.938 5.395 1 93.62 70 ALA B O 1
ATOM 1369 N N . GLN B 1 71 ? -16.234 -16.031 5.969 1 94.81 71 GLN B N 1
ATOM 1370 C CA . GLN B 1 71 ? -16.969 -16.703 4.895 1 94.81 71 GLN B CA 1
ATOM 1371 C C . GLN B 1 71 ? -16.531 -16.172 3.527 1 94.81 71 GLN B C 1
ATOM 1373 O O . GLN B 1 71 ? -16.172 -16.953 2.643 1 94.81 71 GLN B O 1
ATOM 1378 N N . ARG B 1 72 ? -16.578 -14.969 3.281 1 94.62 72 ARG B N 1
ATOM 1379 C CA . ARG B 1 72 ? -16.234 -14.367 1.994 1 94.62 72 ARG B CA 1
ATOM 1380 C C . ARG B 1 72 ? -14.766 -14.594 1.654 1 94.62 72 ARG B C 1
ATOM 1382 O O . ARG B 1 72 ? -14.43 -14.883 0.505 1 94.62 72 ARG B O 1
ATOM 1389 N N . ASN B 1 73 ? -13.844 -14.438 2.67 1 94.44 73 ASN B N 1
ATOM 1390 C CA . ASN B 1 73 ? -12.414 -14.609 2.428 1 94.44 73 ASN B CA 1
ATOM 1391 C C . ASN B 1 73 ? -12.102 -15.992 1.858 1 94.44 73 ASN B C 1
ATOM 1393 O O . ASN B 1 73 ? -11.219 -16.141 1.009 1 94.44 73 ASN B O 1
ATOM 1397 N N . ALA B 1 74 ? -12.812 -17 2.309 1 95.69 74 ALA B N 1
ATOM 1398 C CA . ALA B 1 74 ? -12.602 -18.359 1.843 1 95.69 74 ALA B CA 1
ATOM 1399 C C . ALA B 1 74 ? -12.93 -18.5 0.358 1 95.69 74 ALA B C 1
ATOM 1401 O O . ALA B 1 74 ? -12.414 -19.375 -0.324 1 95.69 74 ALA B O 1
ATOM 1402 N N . THR B 1 75 ? -13.742 -17.594 -0.113 1 95.81 75 THR B N 1
ATOM 1403 C CA . THR B 1 75 ? -14.109 -17.625 -1.525 1 95.81 75 THR B CA 1
ATOM 1404 C C . THR B 1 75 ? -13.156 -16.766 -2.346 1 95.81 75 THR B C 1
ATOM 1406 O O . THR B 1 75 ? -12.961 -17 -3.537 1 95.81 75 THR B O 1
ATOM 1409 N N . TYR B 1 76 ? -12.602 -15.734 -1.786 1 97.75 76 TYR B N 1
ATOM 1410 C CA . TYR B 1 76 ? -11.703 -14.82 -2.484 1 97.75 76 TYR B CA 1
ATOM 1411 C C . TYR B 1 76 ? -10.359 -15.492 -2.768 1 97.75 76 TYR B C 1
ATOM 1413 O O . TYR B 1 76 ? -9.82 -15.367 -3.869 1 97.75 76 TYR B O 1
ATOM 1421 N N . THR B 1 77 ? -9.875 -16.203 -1.776 1 97.5 77 THR B N 1
ATOM 1422 C CA . THR B 1 77 ? -8.5 -16.672 -1.731 1 97.5 77 THR B CA 1
ATOM 1423 C C . THR B 1 77 ? -8.188 -17.562 -2.938 1 97.5 77 THR B C 1
ATOM 1425 O O . THR B 1 77 ? -7.227 -17.312 -3.664 1 97.5 77 THR B O 1
ATOM 1428 N N . PRO B 1 78 ? -9.055 -18.562 -3.238 1 97.31 78 PRO B N 1
ATOM 1429 C CA . PRO B 1 78 ? -8.727 -19.406 -4.391 1 97.31 78 PRO B CA 1
ATOM 1430 C C . PRO B 1 78 ? -8.672 -18.625 -5.699 1 97.31 78 PRO B C 1
ATOM 1432 O O . PRO B 1 78 ? -7.801 -18.891 -6.535 1 97.31 78 PRO B O 1
ATOM 1435 N N . ALA B 1 79 ? -9.555 -17.688 -5.855 1 97.31 79 ALA B N 1
ATOM 1436 C CA . ALA B 1 79 ? -9.602 -16.922 -7.09 1 97.31 79 ALA B CA 1
ATOM 1437 C C . ALA B 1 79 ? -8.367 -16.031 -7.227 1 97.31 79 ALA B C 1
ATOM 1439 O O . ALA B 1 79 ? -7.797 -15.906 -8.312 1 97.31 79 ALA B O 1
ATOM 1440 N N . ILE B 1 80 ? -7.926 -15.453 -6.145 1 98.19 80 ILE B N 1
ATOM 1441 C CA . ILE B 1 80 ? -6.766 -14.57 -6.16 1 98.19 80 ILE B CA 1
ATOM 1442 C C . ILE B 1 80 ? -5.496 -15.398 -6.371 1 98.19 80 ILE B C 1
ATOM 1444 O O . ILE B 1 80 ? -4.625 -15.016 -7.152 1 98.19 80 ILE B O 1
ATOM 1448 N N . LYS B 1 81 ? -5.434 -16.531 -5.746 1 97.62 81 LYS B N 1
ATOM 1449 C CA . LYS B 1 81 ? -4.258 -17.375 -5.91 1 97.62 81 LYS B CA 1
ATOM 1450 C C . LYS B 1 81 ? -4.16 -17.922 -7.332 1 97.62 81 LYS B C 1
ATOM 1452 O O . LYS B 1 81 ? -3.059 -18.078 -7.867 1 97.62 81 LYS B O 1
ATOM 1457 N N . GLU B 1 82 ? -5.277 -18.188 -7.883 1 97.88 82 GLU B N 1
ATOM 1458 C CA . GLU B 1 82 ? -5.273 -18.594 -9.281 1 97.88 82 GLU B CA 1
ATOM 1459 C C . GLU B 1 82 ? -4.715 -17.484 -10.18 1 97.88 82 GLU B C 1
ATOM 1461 O O . GLU B 1 82 ? -3.941 -17.766 -11.102 1 97.88 82 GLU B O 1
ATOM 1466 N N . ALA B 1 83 ? -5.121 -16.281 -9.961 1 97.94 83 ALA B N 1
ATOM 1467 C CA . ALA B 1 83 ? -4.609 -15.148 -10.734 1 97.94 83 ALA B CA 1
ATOM 1468 C C . ALA B 1 83 ? -3.102 -15 -10.555 1 97.94 83 ALA B C 1
ATOM 1470 O O . ALA B 1 83 ? -2.375 -14.773 -11.523 1 97.94 83 ALA B O 1
ATOM 1471 N N . VAL B 1 84 ? -2.611 -15.117 -9.32 1 97.81 84 VAL B N 1
ATOM 1472 C CA . VAL B 1 84 ? -1.184 -15.008 -9.031 1 97.81 84 VAL B CA 1
ATOM 1473 C C . VAL B 1 84 ? -0.423 -16.109 -9.766 1 97.81 84 VAL B C 1
ATOM 1475 O O . VAL B 1 84 ? 0.648 -15.875 -10.328 1 97.81 84 VAL B O 1
ATOM 1478 N N . GLN B 1 85 ? -0.967 -17.281 -9.727 1 97.75 85 GLN B N 1
ATOM 1479 C CA . GLN B 1 85 ? -0.353 -18.406 -10.445 1 97.75 85 GLN B CA 1
ATOM 1480 C C . GLN B 1 85 ? -0.232 -18.094 -11.93 1 97.75 85 GLN B C 1
ATOM 1482 O O . GLN B 1 85 ? 0.817 -18.328 -12.539 1 97.75 85 GLN B O 1
ATOM 1487 N N . LYS B 1 86 ? -1.284 -17.625 -12.453 1 97.44 86 LYS B N 1
ATOM 1488 C CA . LYS B 1 86 ? -1.308 -17.297 -13.875 1 97.44 86 LYS B CA 1
ATOM 1489 C C . LYS B 1 86 ? -0.291 -16.203 -14.203 1 97.44 86 LYS B C 1
ATOM 1491 O O . LYS B 1 86 ? 0.425 -16.297 -15.203 1 97.44 86 LYS B O 1
ATOM 1496 N N . GLU B 1 87 ? -0.164 -15.195 -13.359 1 97.88 87 GLU B N 1
ATOM 1497 C CA . GLU B 1 87 ? 0.65 -14.023 -13.648 1 97.88 87 GLU B CA 1
ATOM 1498 C C . GLU B 1 87 ? 2.119 -14.273 -13.32 1 97.88 87 GLU B C 1
ATOM 1500 O O . GLU B 1 87 ? 3.01 -13.75 -13.992 1 97.88 87 GLU B O 1
ATOM 1505 N N . LEU B 1 88 ? 2.367 -15.086 -12.289 1 97.81 88 LEU B N 1
ATOM 1506 C CA . LEU B 1 88 ? 3.729 -15.195 -11.773 1 97.81 88 LEU B CA 1
ATOM 1507 C C . LEU B 1 88 ? 4.25 -16.625 -11.898 1 97.81 88 LEU B C 1
ATOM 1509 O O . LEU B 1 88 ? 5.406 -16.891 -11.562 1 97.81 88 LEU B O 1
ATOM 1513 N N . ASP B 1 89 ? 3.402 -17.5 -12.336 1 96.81 89 ASP B N 1
ATOM 1514 C CA . ASP B 1 89 ? 3.766 -18.906 -12.477 1 96.81 89 ASP B CA 1
ATOM 1515 C C . ASP B 1 89 ? 4.258 -19.484 -11.148 1 96.81 89 ASP B C 1
ATOM 1517 O O . ASP B 1 89 ? 5.348 -20.062 -11.078 1 96.81 89 ASP B O 1
ATOM 1521 N N . LEU B 1 90 ? 3.467 -19.328 -10.172 1 96.12 90 LEU B N 1
ATOM 1522 C CA . LEU B 1 90 ? 3.713 -19.844 -8.828 1 96.12 90 LEU B CA 1
ATOM 1523 C C . LEU B 1 90 ? 2.576 -20.75 -8.375 1 96.12 90 LEU B C 1
ATOM 1525 O O . LEU B 1 90 ? 1.403 -20.453 -8.617 1 96.12 90 LEU B O 1
ATOM 1529 N N . PRO B 1 91 ? 2.967 -21.844 -7.754 1 95.56 91 PRO B N 1
ATOM 1530 C CA . PRO B 1 91 ? 1.868 -22.594 -7.133 1 95.56 91 PRO B CA 1
ATOM 1531 C C . PRO B 1 91 ? 1.202 -21.828 -5.996 1 95.56 91 PRO B C 1
ATOM 1533 O O . PRO B 1 91 ? 1.821 -20.938 -5.398 1 95.56 91 PRO B O 1
ATOM 1536 N N . GLY B 1 92 ? -0.041 -22.156 -5.668 1 95.56 92 GLY B N 1
ATOM 1537 C CA . GLY B 1 92 ? -0.828 -21.453 -4.676 1 95.56 92 GLY B CA 1
ATOM 1538 C C . GLY B 1 92 ? -0.171 -21.406 -3.309 1 95.56 92 GLY B C 1
ATOM 1539 O O . GLY B 1 92 ? -0.325 -20.438 -2.568 1 95.56 92 GLY B O 1
ATOM 1540 N N . GLU B 1 93 ? 0.558 -22.484 -3.002 1 96 93 GLU B N 1
ATOM 1541 C CA . GLU B 1 93 ? 1.165 -22.578 -1.677 1 96 93 GLU B CA 1
ATOM 1542 C C . GLU B 1 93 ? 2.326 -21.594 -1.533 1 96 93 GLU B C 1
ATOM 1544 O O . GLU B 1 93 ? 2.762 -21.297 -0.418 1 96 93 GLU B O 1
ATOM 1549 N N . ARG B 1 94 ? 2.877 -21.094 -2.604 1 97.25 94 ARG B N 1
ATOM 1550 C CA . ARG B 1 94 ? 3.988 -20.141 -2.58 1 97.25 94 ARG B CA 1
ATOM 1551 C C . ARG B 1 94 ? 3.484 -18.703 -2.51 1 97.25 94 ARG B C 1
ATOM 1553 O O . ARG B 1 94 ? 4.277 -17.766 -2.473 1 97.25 94 ARG B O 1
ATOM 1560 N N . CYS B 1 95 ? 2.16 -18.547 -2.453 1 98.06 95 CYS B N 1
ATOM 1561 C CA . CYS B 1 95 ? 1.528 -17.234 -2.309 1 98.06 95 CYS B CA 1
ATOM 1562 C C . CYS B 1 95 ? 0.806 -17.125 -0.972 1 98.06 95 CYS B C 1
ATOM 1564 O O . CYS B 1 95 ? -0.008 -17.984 -0.627 1 98.06 95 CYS B O 1
ATOM 1566 N N . VAL B 1 96 ? 1.099 -16.156 -0.238 1 98.25 96 VAL B N 1
ATOM 1567 C CA . VAL B 1 96 ? 0.377 -15.867 0.997 1 98.25 96 VAL B CA 1
ATOM 1568 C C . VAL B 1 96 ? -0.387 -14.555 0.851 1 98.25 96 VAL B C 1
ATOM 1570 O O . VAL B 1 96 ? 0.116 -13.594 0.256 1 98.25 96 VAL B O 1
ATOM 1573 N N . ILE B 1 97 ? -1.579 -14.523 1.407 1 98.12 97 ILE B N 1
ATOM 1574 C CA . ILE B 1 97 ? -2.428 -13.336 1.304 1 98.12 97 ILE B CA 1
ATOM 1575 C C . ILE B 1 97 ? -2.822 -12.859 2.699 1 98.12 97 ILE B C 1
ATOM 1577 O O . ILE B 1 97 ? -3.273 -13.656 3.529 1 98.12 97 ILE B O 1
ATOM 1581 N N . GLN B 1 98 ? -2.598 -11.633 2.979 1 97.94 98 GLN B N 1
ATOM 1582 C CA . GLN B 1 98 ? -3.131 -10.969 4.164 1 97.94 98 GLN B CA 1
ATOM 1583 C C . GLN B 1 98 ? -4.285 -10.047 3.807 1 97.94 98 GLN B C 1
ATOM 1585 O O . GLN B 1 98 ? -4.152 -9.18 2.934 1 97.94 98 GLN B O 1
ATOM 1590 N N . TYR B 1 99 ? -5.43 -10.289 4.496 1 97.94 99 TYR B N 1
ATOM 1591 C CA . TYR B 1 99 ? -6.57 -9.383 4.359 1 97.94 99 TYR B CA 1
ATOM 1592 C C . TYR B 1 99 ? -6.613 -8.383 5.508 1 97.94 99 TYR B C 1
ATOM 1594 O O . TYR B 1 99 ? -6.484 -8.766 6.676 1 97.94 99 TYR B O 1
ATOM 1602 N N . VAL B 1 100 ? -6.793 -7.137 5.145 1 96.12 100 VAL B N 1
ATOM 1603 C CA . VAL B 1 100 ? -6.777 -6.074 6.145 1 96.12 100 VAL B CA 1
ATOM 1604 C C . VAL B 1 100 ? -8.055 -5.238 6.031 1 96.12 100 VAL B C 1
ATOM 1606 O O . VAL B 1 100 ? -8.305 -4.617 4.992 1 96.12 100 VAL B O 1
ATOM 1609 N N . ASP B 1 101 ? -8.781 -5.168 7.16 1 95.25 101 ASP B N 1
ATOM 1610 C CA . ASP B 1 101 ? -9.945 -4.297 7.188 1 95.25 101 ASP B CA 1
ATOM 1611 C C . ASP B 1 101 ? -9.531 -2.83 7.301 1 95.25 101 ASP B C 1
ATOM 1613 O O . ASP B 1 101 ? -8.695 -2.48 8.133 1 95.25 101 ASP B O 1
ATOM 1617 N N . LEU B 1 102 ? -10.266 -2.059 6.426 1 93.62 102 LEU B N 1
ATOM 1618 C CA . LEU B 1 102 ? -10 -0.625 6.465 1 93.62 102 LEU B CA 1
ATOM 1619 C C . LEU B 1 102 ? -11.234 0.142 6.93 1 93.62 102 LEU B C 1
ATOM 1621 O O . LEU B 1 102 ? -12.359 -0.257 6.645 1 93.62 102 LEU B O 1
ATOM 1625 N N . ASP B 1 103 ? -10.977 1.169 7.723 1 93.56 103 ASP B N 1
ATOM 1626 C CA . ASP B 1 103 ? -11.984 2.18 8.031 1 93.56 103 ASP B CA 1
ATOM 1627 C C . ASP B 1 103 ? -11.992 3.287 6.977 1 93.56 103 ASP B C 1
ATOM 1629 O O . ASP B 1 103 ? -10.938 3.836 6.645 1 93.56 103 ASP B O 1
ATOM 1633 N N . ALA B 1 104 ? -13.148 3.623 6.434 1 93 104 ALA B N 1
ATOM 1634 C CA . ALA B 1 104 ? -13.273 4.594 5.352 1 93 104 ALA B CA 1
ATOM 1635 C C . ALA B 1 104 ? -12.648 5.93 5.734 1 93 104 ALA B C 1
ATOM 1637 O O . ALA B 1 104 ? -12.117 6.645 4.879 1 93 104 ALA B O 1
ATOM 1638 N N . ASN B 1 105 ? -12.688 6.258 7.031 1 94.06 105 ASN B N 1
ATOM 1639 C CA . ASN B 1 105 ? -12.164 7.531 7.516 1 94.06 105 ASN B CA 1
ATOM 1640 C C . ASN B 1 105 ? -10.641 7.539 7.531 1 94.06 105 ASN B C 1
ATOM 1642 O O . ASN B 1 105 ? -10.023 8.578 7.785 1 94.06 105 ASN B O 1
ATOM 1646 N N . PHE B 1 106 ? -10.086 6.414 7.148 1 94.06 106 PHE B N 1
ATOM 1647 C CA . PHE B 1 106 ? -8.641 6.301 7.223 1 94.06 106 PHE B CA 1
ATOM 1648 C C . PHE B 1 106 ? -8.039 6.109 5.836 1 94.06 106 PHE B C 1
ATOM 1650 O O . PHE B 1 106 ? -6.926 5.594 5.699 1 94.06 106 PHE B O 1
ATOM 1657 N N . LEU B 1 107 ? -8.852 6.449 4.961 1 93.69 107 LEU B N 1
ATOM 1658 C CA . LEU B 1 107 ? -8.398 6.504 3.576 1 93.69 107 LEU B CA 1
ATOM 1659 C C . LEU B 1 107 ? -8.5 7.922 3.027 1 93.69 107 LEU B C 1
ATOM 1661 O 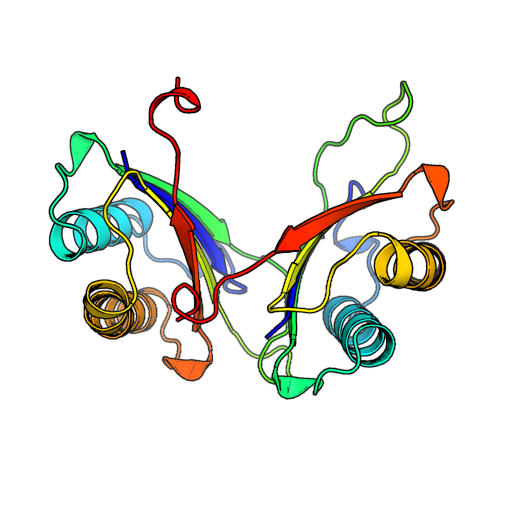O . LEU B 1 107 ? -9.539 8.57 3.17 1 93.69 107 LEU B O 1
ATOM 1665 N N . GLY B 1 108 ? -7.395 8.414 2.475 1 92.56 108 GLY B N 1
ATOM 1666 C CA . GLY B 1 108 ? -7.375 9.758 1.907 1 92.56 108 GLY B CA 1
ATOM 1667 C C . GLY B 1 108 ? -6.762 9.805 0.521 1 92.56 108 GLY B C 1
ATOM 1668 O O . GLY B 1 108 ? -6.133 8.844 0.078 1 92.56 108 GLY B O 1
#

Solvent-accessible surface area (backbone atoms only — not comparable to full-atom values): 11688 Å² total; per-residue (Å²): 96,41,40,34,42,39,38,23,37,50,45,64,89,74,52,59,88,61,49,56,55,54,52,32,51,51,50,16,63,70,69,69,45,63,60,89,45,46,46,60,46,78,40,54,53,28,44,45,21,44,68,70,35,70,61,76,39,36,41,35,43,38,32,28,58,87,70,76,41,56,73,53,34,66,61,41,42,62,58,52,36,50,51,48,22,72,68,65,71,40,62,57,86,40,41,41,34,38,55,38,85,42,58,72,88,76,57,130,97,40,40,32,44,37,37,24,38,49,46,62,88,73,49,60,88,60,49,42,51,53,53,33,50,50,49,16,61,69,69,71,44,64,52,54,45,29,33,24,37,39,40,55,53,36,91,54,78,52,96,92,36,70,60,74,38,36,42,36,41,40,33,29,57,87,70,81,45,78,72,55,42,66,61,42,48,61,58,53,36,51,51,46,21,71,68,67,72,39,63,56,87,40,46,47,78,46,82,38,86,41,58,74,56,34,54,74

Organism: Elysia chlorotica (NCBI:txid188477)

Nearest PDB structures (foldseek):
  2os5-assembly1_A  TM=9.560E-01  e=2.107E-12  Ancylostoma ceylanicum
  5eiz-assembly1_C  TM=9.427E-01  e=1.093E-11  Homo sapiens
  6lkv-assembly2_C  TM=9.269E-01  e=5.674E-11  Oncomelania hupensis
  6lkw-assembly2_B  TM=9.233E-01  e=6.473E-11  Oncomelania hupensis
  6lr3-assembly2_B  TM=9.292E-01  e=1.524E-10  Oncomelania hupensis

Secondary structure (DSSP, 8-state):
--EEEEEESS-GGGSPTTHHHHHHHHHHHHHT--GGG-EEEEETT-EEEBTTB-SS-EEEEEEESS---HHHHHHHHHHHHHHHHHHH---GGGEEEEEEE--GGG--/--EEEEEESS-GGGSPTTHHHHHHHHHHHHHT--GGG-EEEEETT----BTTB-SS-EEEEEEEES---HHHHHHHHHHHHHHHHHHH---GGGEEEEEEEE-GGGB-

Radius of gyration: 17.14 Å; Cα contacts (8 Å, |Δi|>4): 429; chains: 2; bounding box: 35×43×41 Å

Foldseek 3Di:
DKEKEKEKLAAPVLFDPCLQVLLLVLCCVLQVHDSVPYHYHYHYNDQDDDPHDRPIAMEMEMEDEPRDDDVSVVSSLVSSLVSCCVGPVDHSRRYDYHYHHDDPVVPD/DKEKEKEKLAAPVLFDPCLQVLLLVLCCVLQVHDSVPYHYHYHYNDQDDAPHDRPIAMEMEMEDEPRDDPVSVVRSLVSSLVSCCVGVVDHSRRYDYHYHYDDPVPDD

Sequence (216 aa):
MPLCQLYTSRKDAELKDGIEKRMAETLARVLGKPLERVTVAVLPGTRLFRLGSLAPSALLVIASIKVFDAQRNATYTPAIKEAVQKELDLPGERCVIQYVDLDANFLGMPLCQLYTSRKDAELKDGIEKRMAETLARVLGKPLERVTVAVLPGTRLFRLGSLAPSALLVIASIKVFDAQRNATYTPAIKEAVQKELDLPGERCVIQYVDLDANFLG

pLDDT: mean 96.85, std 2.43, range [82.12, 98.81]

=== Feature glossary ===
A reading guide for the features in this record.

Start from the sequence.

  · Sequence gives the chain of amino acids in standard one-letter code (A=alanine, C=cysteine, …, Y=tyrosine), read N→C. It is the only feature that is directly encoded by the gene; all structural features are derived from the folded form of this sequence.

Fold it, and you get atomic coordinates and the backbone conformation that goes with them.

  · Structure coordinates are given as an mmCIF _atom_site loop: one row per atom with element, residue name, chain id, sequence number, and x/y/z position in Å. Only the four main-chain atoms per residue are included here; side chains are omitted to keep the record compact.

  · Backbone dihedral angles. Every residue except chain termini has a φ (preceding-C → N → Cα → C) and a ψ (N → Cα → C → next-N). They are reported in degrees following the IUPAC sign convention. Secondary structure is essentially a statement about which (φ, ψ) basin each residue occupies.

  · Eight-state secondary structure (DSSP): H is the canonical α-helix, G the tighter 3₁₀-helix, I the wider π-helix; E/B are β-structure, T and S are turns and bends, and '-' is everything else. DSSP derives these from the pattern of main-chain N–H···O=C hydrogen bonds, not from the sequence.

  · SS3 is a coarse helix/strand/coil call (letters a/b/c) made by the P-SEA algorithm from inter-Cα distances and dihedrals. It is less detailed than DSSP but needs only Cα positions.

Summarize the fold with a handful of shape descriptors and a per-residue structural alphabet.

  · Radius of gyration (Rg) is the root-mean-square distance of Cα atoms from their centroid — a single number for overall size and compactness. A globular domain of N residues has Rg ≈ 2.2·N^0.38 Å; an extended or disordered chain has a much larger Rg. The Cα contact count is the number of residue pairs whose Cα atoms are within 8 Å and are more than four positions apart in sequence — a standard proxy for tertiary packing density. The bounding box is the smallest axis-aligned box enclosing all Cα atoms.

  · 3Di is Foldseek's structural alphabet. Each residue is assigned one of twenty discrete states based on how its Cα sits relative to its spatial (not sequential) neighbors. Aligning 3Di strings finds structural homologs roughly as well as full 3D superposition, but orders of magnitude faster.

  · Solvent-accessible surface area (SASA) is the area in Å² traced out by the centre of a 1.4 Å probe sphere (a water molecule) rolled over the protein's van der Waals surface (Shrake–Rupley / Lee–Richards construction). Buried residues have near-zero SASA; fully exposed residues can exceed 200 Å². The total SASA scales roughly with the number of surface residues.

Ask how reliable the model is.

  · For AlphaFold models, the B-factor field carries pLDDT — the model's own estimate of local accuracy on a 0–100 scale. Regions with pLDDT<50 should be treated as essentially unmodeled; they often correspond to intrinsically disordered segments.

  · For experimental (PDB) structures, the B-factor (temperature factor) quantifies the positional spread of each atom in the crystal — a combination of thermal vibration and static disorder — in units of Å². High B-factors mark flexible loops or poorly resolved regions; low B-factors mark the rigid, well-ordered core.

  · Predicted Aligned Error (PAE) is an AlphaFold confidence matrix: entry (i, j) is the expected error in the position of residue j, in ångströms, when the prediction is superimposed on the true structure at residue i. Low PAE within a block of residues means that block is internally rigid and well-predicted; high PAE between two blocks means their relative placement is uncertain even if each block individually is confident.

Place it in context: what it resembles, what it is annotated as, and how it looks.

  · Structural nearest neighbors (via Foldseek easy-search vs the PDB). Reported per hit: target PDB id, E-value, and alignment TM-score. A TM-score above ~0.5 is the conventional threshold for 'same fold'.

  · Functional annotations link the protein to curated databases. InterPro entries identify conserved domains and families by matching the sequence against member-database signatures (Pfam, PROSITE, CDD, …). Gene Ontology (GO) terms describe molecular function, biological process, and cellular component in a controlled vocabulary. CATH places the structure in a hierarchical fold classification (Class/Architecture/Topology/Homologous-superfamily). The organism is the source species.

  · The contact map is a binary N×N matrix image: pixel (i, j) is dark where Cα_i and Cα_j are within 8 Å and |i−j|>4. Because the |i−j|>4 filter removes local helical contacts, off-diagonal stripes parallel to the main diagonal indicate parallel β-sheets; stripes perpendicular to it indicate antiparallel β-sheets. The Ramachandran plot scatters every residue's (φ, ψ) pair against the sterically allowed regions. The PAE heatmap renders the predicted-aligned-error matrix.

  · Six rendered views show the 3D structure from the faces of a cube — i.e. along ±x, ±y, ±z. Rendering representation is drawn randomly per protein from cartoon (secondary-structure ribbons), sticks (backbone bonds), or molecular surface; coloring is either N→C rainbow (blue at the N-terminus through red at the C-terminus) or one color per chain.